Protein AF-A0A4Q9MYQ0-F1 (afdb_monomer_lite)

Foldseek 3Di:
DDDDPPPPPPPPDQPPQPDAADAAAQAAQVVVLVCCQRCQCRHQHYEYEFPYPCPPPPPDVDDPPDPPQLARQNLSRQNHQEYEYAYELPPLVPVSRLVRVLSNVLNNDHPDPEHEYEYEHPPPVVDDPVSVLVSLLSNLVSVQVSVVVQPDDPDPDPDPPDDTHHYAYEYEDADDCVCVVVNVVSNCVSHVVCVVPVRYYYHYDPDD

Structure (mmCIF, N/CA/C/O backbone):
data_AF-A0A4Q9MYQ0-F1
#
_entry.id   AF-A0A4Q9MYQ0-F1
#
loop_
_atom_site.group_PDB
_atom_site.id
_atom_site.type_symbol
_atom_site.label_atom_id
_atom_site.label_alt_id
_atom_site.label_comp_id
_atom_site.label_asym_id
_atom_site.label_entity_id
_atom_site.label_seq_id
_atom_site.pdbx_PDB_ins_code
_atom_site.Cartn_x
_atom_site.Cartn_y
_atom_site.Cartn_z
_atom_site.occupancy
_atom_site.B_iso_or_equiv
_atom_site.auth_seq_id
_atom_site.auth_comp_id
_atom_site.auth_asym_id
_atom_site.auth_atom_id
_atom_site.pdbx_PDB_model_num
ATOM 1 N N . MET A 1 1 ? 32.994 -13.014 -51.930 1.00 44.50 1 MET A N 1
ATOM 2 C CA . MET A 1 1 ? 31.679 -13.607 -51.602 1.00 44.50 1 MET A CA 1
ATOM 3 C C . MET A 1 1 ? 31.874 -14.742 -50.604 1.00 44.50 1 MET A C 1
ATOM 5 O O . MET A 1 1 ? 32.552 -15.703 -50.934 1.00 44.50 1 MET A O 1
ATOM 9 N N . LYS A 1 2 ? 31.326 -14.616 -49.391 1.00 41.97 2 LYS A N 1
ATOM 10 C CA . LYS A 1 2 ? 31.137 -15.705 -48.414 1.00 41.97 2 LYS A CA 1
ATOM 11 C C . LYS A 1 2 ? 29.778 -15.490 -47.725 1.00 41.97 2 LYS A C 1
ATOM 13 O O . LYS A 1 2 ? 29.366 -14.333 -47.615 1.00 41.97 2 LYS A O 1
ATOM 18 N N . PRO A 1 3 ? 29.050 -16.560 -47.365 1.00 46.00 3 PRO A N 1
ATOM 19 C CA . PRO A 1 3 ? 27.621 -16.483 -47.106 1.00 46.00 3 PRO A CA 1
ATOM 20 C C . PRO A 1 3 ? 27.303 -15.919 -45.719 1.00 46.00 3 PRO A C 1
ATOM 22 O O . PRO A 1 3 ? 28.064 -16.071 -44.766 1.00 46.00 3 PRO A O 1
ATOM 25 N N . ARG A 1 4 ? 26.151 -15.246 -45.661 1.00 48.62 4 ARG A N 1
ATOM 26 C CA . ARG A 1 4 ? 25.545 -14.590 -44.501 1.00 48.62 4 ARG A CA 1
ATOM 27 C C . ARG A 1 4 ? 25.234 -15.606 -43.401 1.00 48.62 4 ARG A C 1
ATOM 29 O O . ARG A 1 4 ? 24.530 -16.582 -43.650 1.00 48.62 4 ARG A O 1
ATOM 36 N N . ALA A 1 5 ? 25.685 -15.329 -42.181 1.00 47.09 5 ALA A N 1
ATOM 37 C CA . ALA A 1 5 ? 25.169 -15.983 -40.988 1.00 47.09 5 ALA A CA 1
ATOM 38 C C . ALA A 1 5 ? 23.793 -15.383 -40.658 1.00 47.09 5 ALA A C 1
ATOM 40 O O . ALA A 1 5 ? 23.683 -14.441 -39.881 1.00 47.09 5 ALA A O 1
ATOM 41 N N . ASN A 1 6 ? 22.735 -15.924 -41.266 1.00 50.88 6 ASN A N 1
ATOM 42 C CA . ASN A 1 6 ? 21.372 -15.754 -40.764 1.00 50.88 6 ASN A CA 1
ATOM 43 C C . ASN A 1 6 ? 21.202 -16.657 -39.536 1.00 50.88 6 ASN A C 1
ATOM 45 O O . ASN A 1 6 ? 20.538 -17.689 -39.584 1.00 50.88 6 ASN A O 1
ATOM 49 N N . GLY A 1 7 ? 21.853 -16.283 -38.436 1.00 46.97 7 GLY A N 1
ATOM 50 C CA . GLY A 1 7 ? 21.495 -16.785 -37.122 1.00 46.97 7 GLY A CA 1
ATOM 51 C C . GLY A 1 7 ? 20.213 -16.086 -36.705 1.00 46.97 7 GLY A C 1
ATOM 52 O O . GLY A 1 7 ? 20.261 -15.016 -36.106 1.00 46.97 7 GLY A O 1
ATOM 53 N N . ILE A 1 8 ? 19.060 -16.662 -37.049 1.00 49.00 8 ILE A N 1
ATOM 54 C CA . ILE A 1 8 ? 17.818 -16.357 -36.340 1.00 49.00 8 ILE A CA 1
ATOM 55 C C . ILE A 1 8 ? 18.059 -16.869 -34.923 1.00 49.00 8 ILE A C 1
ATOM 57 O O . ILE A 1 8 ? 17.895 -18.054 -34.638 1.00 49.00 8 ILE A O 1
ATOM 61 N N . HIS A 1 9 ? 18.580 -15.996 -34.063 1.00 52.50 9 HIS A N 1
ATOM 62 C CA . HIS A 1 9 ? 18.705 -16.278 -32.649 1.00 52.50 9 HIS A CA 1
ATOM 63 C C . HIS A 1 9 ? 17.294 -16.577 -32.153 1.00 52.50 9 HIS A C 1
ATOM 65 O O . HIS A 1 9 ? 16.442 -15.688 -32.133 1.00 52.50 9 HIS A O 1
ATOM 71 N N . ALA A 1 10 ? 17.032 -17.837 -31.797 1.00 53.06 10 ALA A N 1
ATOM 72 C CA . ALA A 1 10 ? 15.874 -18.161 -30.982 1.00 53.06 10 ALA A CA 1
ATOM 73 C C . ALA A 1 10 ? 15.879 -17.174 -29.804 1.00 53.06 10 ALA A C 1
ATOM 75 O O . ALA A 1 10 ? 16.955 -16.977 -29.222 1.00 53.06 10 ALA A O 1
ATOM 76 N N . PRO A 1 11 ? 14.753 -16.501 -29.495 1.00 58.06 11 PRO A N 1
ATOM 77 C CA . PRO A 1 11 ? 14.723 -15.540 -28.406 1.00 58.06 11 PRO A CA 1
ATOM 78 C C . PRO A 1 11 ? 15.272 -16.240 -27.167 1.00 58.06 11 PRO A C 1
ATOM 80 O O . PRO A 1 11 ? 14.768 -17.290 -26.758 1.00 58.06 11 PRO A O 1
ATOM 83 N N . GLY A 1 12 ? 16.390 -15.714 -26.656 1.00 65.38 12 GLY A N 1
ATOM 84 C CA . GLY A 1 12 ? 17.065 -16.285 -25.502 1.00 65.38 12 GLY A CA 1
ATOM 85 C C . GLY A 1 12 ? 16.058 -16.461 -24.375 1.00 65.38 12 GLY A C 1
ATOM 86 O O . GLY A 1 12 ? 15.128 -15.661 -24.245 1.00 65.38 12 GLY A O 1
ATOM 87 N N . LYS A 1 13 ? 16.216 -17.529 -23.582 1.00 68.69 13 LYS A N 1
ATOM 88 C CA . LYS A 1 13 ? 15.319 -17.800 -22.456 1.00 68.69 13 LYS A CA 1
ATOM 89 C C . LYS A 1 13 ? 15.152 -16.502 -21.655 1.00 68.69 13 LYS A C 1
ATOM 91 O O . LYS A 1 13 ? 16.162 -15.920 -21.253 1.00 68.69 13 LYS A O 1
ATOM 96 N N . PRO A 1 14 ? 13.915 -16.025 -21.454 1.00 73.00 14 PRO A N 1
ATOM 97 C CA . PRO A 1 14 ? 13.715 -14.709 -20.883 1.00 73.00 14 PRO A CA 1
ATOM 98 C C . PRO A 1 14 ? 14.277 -14.685 -19.459 1.00 73.00 14 PRO A C 1
ATOM 100 O O . PRO A 1 14 ? 14.132 -15.661 -18.714 1.00 73.00 14 PRO A O 1
ATOM 103 N N . PHE A 1 15 ? 14.935 -13.578 -19.102 1.00 76.69 15 PHE A N 1
ATOM 104 C CA . PHE A 1 15 ? 15.604 -13.403 -17.812 1.00 76.69 15 PHE A CA 1
ATOM 105 C C . PHE A 1 15 ? 14.671 -13.794 -16.660 1.00 76.69 15 PHE A C 1
ATOM 107 O O . PHE A 1 15 ? 13.488 -13.445 -16.684 1.00 76.69 15 PHE A O 1
ATOM 114 N N . ALA A 1 16 ? 15.207 -14.558 -15.702 1.00 79.00 16 ALA A N 1
ATOM 115 C CA . ALA A 1 16 ? 14.527 -15.001 -14.484 1.00 79.00 16 ALA A CA 1
ATOM 116 C C . ALA A 1 16 ? 13.090 -15.518 -14.713 1.00 79.00 16 ALA A C 1
ATOM 118 O O . ALA A 1 16 ? 12.143 -15.072 -14.073 1.00 79.00 16 ALA A O 1
ATOM 119 N N . SER A 1 17 ? 12.918 -16.482 -15.625 1.00 75.56 17 SER A N 1
ATOM 120 C CA . SER A 1 17 ? 11.599 -16.953 -16.085 1.00 75.56 17 SER A CA 1
ATOM 121 C C . SER A 1 17 ? 10.634 -17.457 -15.012 1.00 75.56 17 SER A C 1
ATOM 123 O O . SER A 1 17 ? 9.443 -17.540 -15.286 1.00 75.56 17 SER A O 1
ATOM 125 N N . ASN A 1 18 ? 11.139 -17.788 -13.825 1.00 83.12 18 ASN A N 1
ATOM 126 C CA . ASN A 1 18 ? 10.357 -18.329 -12.714 1.00 83.12 18 ASN A CA 1
ATOM 127 C C . ASN A 1 18 ? 10.171 -17.308 -11.574 1.00 83.12 18 ASN A C 1
ATOM 129 O O . ASN A 1 18 ? 9.677 -17.668 -10.510 1.00 83.12 18 ASN A O 1
ATOM 133 N N . LEU A 1 19 ? 10.612 -16.058 -11.754 1.00 86.06 19 LEU A N 1
ATOM 134 C CA . LEU A 1 19 ? 10.507 -15.016 -10.736 1.00 86.06 19 LEU A CA 1
ATOM 135 C C . LEU A 1 19 ? 9.084 -14.442 -10.721 1.00 86.06 19 LEU A C 1
ATOM 137 O O . LEU A 1 19 ? 8.739 -13.646 -11.589 1.00 86.06 19 LEU A O 1
ATOM 141 N N . GLY A 1 20 ? 8.273 -14.866 -9.749 1.00 87.94 20 GLY A N 1
ATOM 142 C CA . GLY A 1 20 ? 6.884 -14.415 -9.594 1.00 87.94 20 GLY A CA 1
ATOM 143 C C . GLY A 1 20 ? 6.659 -13.393 -8.476 1.00 87.94 20 GLY A C 1
ATOM 144 O O . GLY A 1 20 ? 5.776 -12.552 -8.607 1.00 87.94 20 GLY A O 1
ATOM 145 N N . GLU A 1 21 ? 7.444 -13.451 -7.395 1.00 93.50 21 GLU A N 1
ATOM 146 C CA . GLU A 1 21 ? 7.218 -12.655 -6.173 1.00 93.50 21 GLU A CA 1
ATOM 147 C C . GLU A 1 21 ? 8.533 -12.084 -5.595 1.00 93.50 21 GLU A C 1
ATOM 149 O O . GLU A 1 21 ? 8.978 -12.486 -4.519 1.00 93.50 21 GLU A O 1
ATOM 154 N N . PRO A 1 22 ? 9.243 -11.201 -6.321 1.00 93.00 22 PRO A N 1
ATOM 155 C CA . PRO A 1 22 ? 10.475 -10.595 -5.829 1.00 93.00 22 PRO A CA 1
ATOM 156 C C . PRO A 1 22 ? 10.239 -9.646 -4.644 1.00 93.00 22 PRO A C 1
ATOM 158 O O . PRO A 1 22 ? 9.294 -8.855 -4.637 1.00 93.00 22 PRO A O 1
ATOM 161 N N . SER A 1 23 ? 11.186 -9.651 -3.699 1.00 93.31 23 SER A N 1
ATOM 162 C CA . SER A 1 23 ? 11.286 -8.659 -2.624 1.00 93.31 23 SER A CA 1
ATOM 163 C C . SER A 1 23 ? 12.481 -7.734 -2.837 1.00 93.31 23 SER A C 1
ATOM 165 O O . SER A 1 23 ? 13.629 -8.177 -2.866 1.00 93.31 23 SER A O 1
ATOM 167 N N . LEU A 1 24 ? 12.202 -6.442 -3.022 1.00 92.00 24 LEU A N 1
ATOM 168 C CA . LEU A 1 24 ? 13.143 -5.406 -3.461 1.00 92.00 24 LEU A CA 1
ATOM 169 C C . LEU A 1 24 ? 13.263 -4.276 -2.431 1.00 92.00 24 LEU A C 1
ATOM 171 O O . LEU A 1 24 ? 13.335 -3.095 -2.765 1.00 92.00 24 LEU A O 1
ATOM 175 N N . VAL A 1 25 ? 13.278 -4.639 -1.151 1.00 88.69 25 VAL A N 1
ATOM 176 C CA . VAL A 1 25 ? 13.209 -3.684 -0.037 1.00 88.69 25 VAL A CA 1
ATOM 177 C C . VAL A 1 25 ? 14.495 -2.888 0.217 1.00 88.69 25 VAL A C 1
ATOM 179 O O . VAL A 1 25 ? 14.447 -1.937 0.978 1.00 88.69 25 VAL A O 1
ATOM 182 N N . HIS A 1 26 ? 15.619 -3.216 -0.428 1.00 86.88 26 HIS A N 1
ATOM 183 C CA . HIS A 1 26 ? 16.908 -2.508 -0.293 1.00 86.88 26 HIS A CA 1
ATOM 184 C C . HIS A 1 26 ? 17.391 -1.874 -1.605 1.00 86.88 26 HIS A C 1
ATOM 186 O O . HIS A 1 26 ? 18.584 -1.648 -1.786 1.00 86.88 26 HIS A O 1
ATOM 192 N N . MET A 1 27 ? 16.477 -1.640 -2.545 1.00 87.69 27 MET A N 1
ATOM 193 C CA . MET A 1 27 ? 16.813 -1.189 -3.893 1.00 87.69 27 MET A CA 1
ATOM 194 C C . MET A 1 27 ? 16.429 0.277 -4.100 1.00 87.69 27 MET A C 1
ATOM 196 O O . MET A 1 27 ? 15.467 0.776 -3.505 1.00 87.69 27 MET A O 1
ATOM 200 N N . ASP A 1 28 ? 17.180 0.957 -4.964 1.00 87.44 28 ASP A N 1
ATOM 201 C CA . ASP A 1 28 ? 16.762 2.242 -5.516 1.00 87.44 28 ASP A CA 1
ATOM 202 C C . ASP A 1 28 ? 15.662 2.069 -6.568 1.00 87.44 28 ASP A C 1
ATOM 204 O O . ASP A 1 28 ? 15.442 0.980 -7.114 1.00 87.44 28 ASP A O 1
ATOM 208 N N . ILE A 1 29 ? 14.972 3.168 -6.864 1.00 87.12 29 ILE A N 1
ATOM 209 C CA . ILE A 1 29 ? 13.835 3.175 -7.783 1.00 87.12 29 ILE A CA 1
ATOM 210 C C . ILE A 1 29 ? 14.209 2.711 -9.197 1.00 87.12 29 ILE A C 1
ATOM 212 O O . ILE A 1 29 ? 13.421 2.021 -9.842 1.00 87.12 29 ILE A O 1
ATOM 216 N N . HIS A 1 30 ? 15.413 3.021 -9.686 1.00 87.19 30 HIS A N 1
ATOM 217 C CA . HIS A 1 30 ? 15.849 2.624 -11.023 1.00 87.19 30 HIS A CA 1
ATOM 218 C C . HIS A 1 30 ? 16.145 1.127 -11.092 1.00 87.19 30 HIS A C 1
ATOM 220 O O . HIS A 1 30 ? 15.820 0.487 -12.092 1.00 87.19 30 HIS A O 1
ATOM 226 N N . CYS A 1 31 ? 16.727 0.549 -10.041 1.00 89.06 31 CYS A N 1
ATOM 227 C CA . CYS A 1 31 ? 16.914 -0.896 -9.939 1.00 89.06 31 CYS A CA 1
ATOM 228 C C . CYS A 1 31 ? 15.571 -1.635 -9.917 1.00 89.06 31 CYS A C 1
ATOM 230 O O . CYS A 1 31 ? 15.401 -2.605 -10.661 1.00 89.06 31 CYS A O 1
ATOM 232 N N . VAL A 1 32 ? 14.601 -1.142 -9.139 1.00 91.62 32 VAL A N 1
ATOM 233 C CA . VAL A 1 32 ? 13.236 -1.691 -9.137 1.00 91.62 32 VAL A CA 1
ATOM 234 C C . VAL A 1 32 ? 12.606 -1.579 -10.526 1.00 91.62 32 VAL A C 1
ATOM 236 O O . VAL A 1 32 ? 12.120 -2.580 -11.053 1.00 91.62 32 VAL A O 1
ATOM 239 N N . GLN A 1 33 ? 12.695 -0.409 -11.166 1.00 92.88 33 GLN A N 1
ATOM 240 C CA . GLN A 1 33 ? 12.160 -0.181 -12.508 1.00 92.88 33 GLN A CA 1
ATOM 241 C C . GLN A 1 33 ? 12.768 -1.130 -13.547 1.00 92.88 33 GLN A C 1
ATOM 243 O O . GLN A 1 33 ? 12.036 -1.700 -14.349 1.00 92.88 33 GLN A O 1
ATOM 248 N N . ARG A 1 34 ? 14.091 -1.346 -13.536 1.00 90.50 34 ARG A N 1
ATOM 249 C CA . ARG A 1 34 ? 14.746 -2.277 -14.474 1.00 90.50 34 ARG A CA 1
ATOM 250 C C . ARG A 1 34 ? 14.236 -3.705 -14.305 1.00 90.50 34 ARG A C 1
ATOM 252 O O . ARG A 1 34 ? 14.029 -4.393 -15.304 1.00 90.50 34 ARG A O 1
ATOM 259 N N . LEU A 1 35 ? 14.025 -4.153 -13.065 1.00 91.44 35 LEU A N 1
ATOM 260 C CA . LEU A 1 35 ? 13.489 -5.489 -12.807 1.00 91.44 35 LEU A CA 1
ATOM 261 C C . LEU A 1 35 ? 12.038 -5.598 -13.270 1.00 91.44 35 LEU A C 1
ATOM 263 O O . LEU A 1 35 ? 11.690 -6.567 -13.941 1.00 91.44 35 LEU A O 1
ATOM 267 N N . VAL A 1 36 ? 11.215 -4.593 -12.968 1.00 92.12 36 VAL A N 1
ATOM 268 C CA . VAL A 1 36 ? 9.829 -4.510 -13.440 1.00 92.12 36 VAL A CA 1
ATOM 269 C C . VAL A 1 36 ? 9.771 -4.535 -14.968 1.00 92.12 36 VAL A C 1
ATOM 271 O O . VAL A 1 36 ? 9.020 -5.319 -15.532 1.00 92.12 36 VAL A O 1
ATOM 274 N N . SER A 1 37 ? 10.638 -3.802 -15.664 1.00 90.88 37 SER A N 1
ATOM 275 C CA . SER A 1 37 ? 10.703 -3.845 -17.128 1.00 90.88 37 SER A CA 1
ATOM 276 C C . SER A 1 37 ? 11.136 -5.208 -17.688 1.00 90.88 37 SER A C 1
ATOM 278 O O . SER A 1 37 ? 10.681 -5.597 -18.760 1.00 90.88 37 SER A O 1
ATOM 280 N N . ALA A 1 38 ? 11.988 -5.958 -16.984 1.00 90.25 38 ALA A N 1
ATOM 281 C CA . ALA A 1 38 ? 12.454 -7.273 -17.436 1.00 90.25 38 ALA A CA 1
ATOM 282 C C . ALA A 1 38 ? 11.484 -8.424 -17.099 1.00 90.25 38 ALA A C 1
ATOM 284 O O . ALA A 1 38 ? 11.402 -9.422 -17.824 1.00 90.25 38 ALA A O 1
ATOM 285 N N . CYS A 1 39 ? 10.770 -8.321 -15.977 1.00 91.50 39 CYS A N 1
ATOM 286 C CA . CYS A 1 39 ? 9.999 -9.423 -15.398 1.00 91.50 39 CYS A CA 1
ATOM 287 C C . CYS A 1 39 ? 8.498 -9.144 -15.283 1.00 91.50 39 CYS A C 1
ATOM 289 O O . CYS A 1 39 ? 7.750 -10.092 -15.063 1.00 91.50 39 CYS A O 1
ATOM 291 N N . GLY A 1 40 ? 8.063 -7.897 -15.473 1.00 91.12 40 GLY A N 1
ATOM 292 C CA . GLY A 1 40 ? 6.726 -7.382 -15.171 1.00 91.12 40 GLY A CA 1
ATOM 293 C C . GLY A 1 40 ? 5.566 -8.293 -15.568 1.00 91.12 40 GLY A C 1
ATOM 294 O O . GLY A 1 40 ? 4.810 -8.678 -14.676 1.00 91.12 40 GLY A O 1
ATOM 295 N N . PRO A 1 41 ? 5.465 -8.756 -16.831 1.00 90.56 41 PRO A N 1
ATOM 296 C CA . PRO A 1 41 ? 4.343 -9.588 -17.288 1.00 90.56 41 PRO A CA 1
ATOM 297 C C . PRO A 1 41 ? 4.210 -10.956 -16.600 1.00 90.56 41 PRO A C 1
ATOM 299 O O . PRO A 1 41 ? 3.324 -11.733 -16.940 1.00 90.56 41 PRO A O 1
ATOM 302 N N . ARG A 1 42 ? 5.145 -11.305 -15.710 1.00 90.25 42 ARG A N 1
ATOM 303 C CA . ARG A 1 42 ? 5.195 -12.572 -14.968 1.00 90.25 42 ARG A CA 1
ATOM 304 C C . ARG A 1 42 ? 5.112 -12.373 -13.459 1.00 90.25 42 ARG A C 1
ATOM 306 O O . ARG A 1 42 ? 4.976 -13.356 -12.731 1.00 90.25 42 ARG A O 1
ATOM 313 N N . LEU A 1 43 ? 5.231 -11.132 -12.987 1.00 93.19 43 LEU A N 1
ATOM 314 C CA . LEU A 1 43 ? 5.143 -10.829 -11.569 1.00 93.19 43 LEU A CA 1
ATOM 315 C C . LEU A 1 43 ? 3.692 -10.996 -11.125 1.00 93.19 43 LEU A C 1
ATOM 317 O O . LEU A 1 43 ? 2.789 -10.418 -11.723 1.00 93.19 43 LEU A O 1
ATOM 321 N N . ARG A 1 44 ? 3.485 -11.791 -10.077 1.00 94.06 44 ARG A N 1
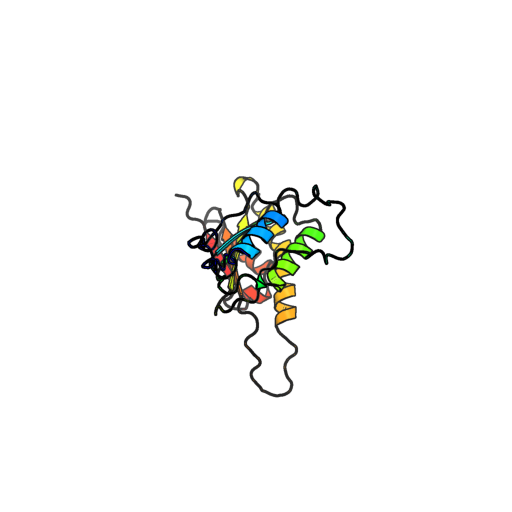ATOM 322 C CA . ARG A 1 44 ? 2.209 -11.926 -9.362 1.00 94.06 44 ARG A CA 1
ATOM 323 C C . ARG A 1 44 ? 2.234 -11.173 -8.041 1.00 94.06 44 ARG A C 1
ATOM 325 O O . ARG A 1 44 ? 1.223 -10.601 -7.645 1.00 94.06 44 ARG A O 1
ATOM 332 N N . GLY A 1 45 ? 3.402 -11.126 -7.408 1.00 95.00 45 GLY A N 1
ATOM 333 C CA . GLY A 1 45 ? 3.679 -10.348 -6.212 1.00 95.00 45 GLY A CA 1
ATOM 334 C C . GLY A 1 45 ? 4.862 -9.414 -6.431 1.00 95.00 45 GLY A C 1
ATOM 335 O O . GLY A 1 45 ? 5.774 -9.722 -7.192 1.00 95.00 45 GLY A O 1
ATOM 336 N N . LEU A 1 46 ? 4.875 -8.278 -5.749 1.00 96.25 46 LEU A N 1
ATOM 337 C CA . LEU A 1 46 ? 6.025 -7.383 -5.700 1.00 96.25 46 LEU A CA 1
ATOM 338 C C . LEU A 1 46 ? 6.109 -6.775 -4.306 1.00 96.25 46 LEU A C 1
ATOM 340 O O . LEU A 1 46 ? 5.147 -6.161 -3.854 1.00 96.25 46 LEU A O 1
ATOM 344 N N . THR A 1 47 ? 7.251 -6.914 -3.636 1.00 96.12 47 THR A N 1
ATOM 345 C CA . THR A 1 47 ? 7.509 -6.216 -2.370 1.00 96.12 47 THR A CA 1
ATOM 346 C C . THR A 1 47 ? 8.533 -5.111 -2.584 1.00 96.12 47 THR A C 1
ATOM 348 O O . THR A 1 47 ? 9.622 -5.361 -3.099 1.00 96.12 47 THR A O 1
ATOM 351 N N . VAL A 1 48 ? 8.211 -3.893 -2.159 1.00 94.25 48 VAL A N 1
ATOM 352 C CA . VAL A 1 48 ? 9.096 -2.722 -2.224 1.00 94.25 48 VAL A CA 1
ATOM 353 C C . VAL A 1 48 ? 9.138 -2.013 -0.875 1.00 94.25 48 VAL A C 1
ATOM 355 O O . VAL A 1 48 ? 8.177 -2.057 -0.111 1.00 94.25 48 VAL A O 1
ATOM 358 N N . ALA A 1 49 ? 10.244 -1.336 -0.573 1.00 91.12 49 ALA A N 1
ATOM 359 C CA . ALA A 1 49 ? 10.292 -0.405 0.551 1.00 91.12 49 ALA A CA 1
ATOM 360 C C . ALA A 1 49 ? 9.972 1.007 0.068 1.00 91.12 49 ALA A C 1
ATOM 362 O O . ALA A 1 49 ? 10.418 1.401 -1.009 1.00 91.12 49 ALA A O 1
ATOM 363 N N . MET A 1 50 ? 9.237 1.768 0.882 1.00 88.44 50 MET A N 1
ATOM 364 C CA . MET A 1 50 ? 8.917 3.162 0.595 1.00 88.44 50 MET A CA 1
ATOM 365 C C . MET A 1 50 ? 9.380 4.118 1.709 1.00 88.44 50 MET A C 1
ATOM 367 O O . MET A 1 50 ? 9.115 3.865 2.890 1.00 88.44 50 MET A O 1
ATOM 371 N N . PRO A 1 51 ? 10.088 5.209 1.347 1.00 86.62 51 PRO A N 1
ATOM 372 C CA . PRO A 1 51 ? 10.566 5.501 -0.016 1.00 86.62 51 PRO A CA 1
ATOM 373 C C . PRO A 1 51 ? 11.631 4.495 -0.466 1.00 86.62 51 PRO A C 1
ATOM 375 O O . PRO A 1 51 ? 12.060 3.669 0.342 1.00 86.62 51 PRO A O 1
ATOM 378 N N . PHE A 1 52 ? 12.079 4.568 -1.716 1.00 84.25 52 PHE A N 1
ATOM 379 C CA . PHE A 1 52 ? 13.170 3.730 -2.220 1.00 84.25 52 PHE A CA 1
ATOM 380 C C . PHE A 1 52 ? 14.521 4.115 -1.587 1.00 84.25 52 PHE A C 1
ATOM 382 O O . PHE A 1 52 ? 14.689 5.211 -1.043 1.00 84.25 52 PHE A O 1
ATOM 389 N N . PHE A 1 53 ? 15.491 3.198 -1.584 1.00 76.88 53 PHE A N 1
ATOM 390 C CA . PHE A 1 53 ? 16.840 3.484 -1.076 1.00 76.88 53 PHE A CA 1
ATOM 391 C C . PHE A 1 53 ? 17.612 4.388 -2.054 1.00 76.88 53 PHE A C 1
ATOM 393 O O . PHE A 1 53 ? 17.378 4.326 -3.252 1.00 76.88 53 PHE A O 1
ATOM 400 N N . HIS A 1 54 ? 18.510 5.245 -1.550 1.00 70.12 54 HIS A N 1
ATOM 401 C CA . HIS A 1 54 ? 19.370 6.144 -2.353 1.00 70.12 54 HIS A CA 1
ATOM 402 C C . HIS A 1 54 ? 18.648 7.080 -3.343 1.00 70.12 54 HIS A C 1
ATOM 404 O O . HIS A 1 54 ? 19.261 7.651 -4.243 1.00 70.12 54 HIS A O 1
ATOM 410 N N . ASP A 1 55 ? 17.346 7.286 -3.150 1.00 64.06 55 ASP A N 1
ATOM 411 C CA . ASP A 1 55 ? 16.476 8.033 -4.062 1.00 64.06 55 ASP A CA 1
ATOM 412 C C . ASP A 1 55 ? 16.826 9.538 -4.155 1.00 64.06 55 ASP A C 1
ATOM 414 O O . ASP A 1 55 ? 16.454 10.220 -5.107 1.00 64.06 55 ASP A O 1
ATOM 418 N N . THR A 1 56 ? 17.578 10.062 -3.181 1.00 54.03 56 THR A N 1
ATOM 419 C CA . THR A 1 56 ? 18.078 11.447 -3.128 1.00 54.03 56 THR A CA 1
ATOM 420 C C . THR A 1 56 ? 19.502 11.622 -3.661 1.00 54.03 56 THR A C 1
ATOM 422 O O . THR A 1 56 ? 19.897 12.748 -3.951 1.00 54.03 56 THR A O 1
ATOM 425 N N . GLU A 1 57 ? 20.279 10.546 -3.809 1.00 50.12 57 GLU A N 1
ATOM 426 C CA . GLU A 1 57 ? 21.723 10.617 -4.098 1.00 50.12 57 GLU A CA 1
ATOM 427 C C . GLU A 1 57 ? 22.053 10.462 -5.592 1.00 50.12 57 GLU A C 1
ATOM 429 O O . GLU A 1 57 ? 23.179 10.713 -6.012 1.00 50.12 57 GLU A O 1
ATOM 434 N N . MET A 1 58 ? 21.070 10.082 -6.412 1.00 47.22 58 MET A N 1
ATOM 435 C CA . MET A 1 58 ? 21.278 9.633 -7.794 1.00 47.22 58 MET A CA 1
ATOM 436 C C . MET A 1 58 ? 20.561 10.509 -8.832 1.00 47.22 58 MET A C 1
ATOM 438 O O . MET A 1 58 ? 20.089 10.005 -9.851 1.00 47.22 58 MET A O 1
ATOM 442 N N . VAL A 1 59 ? 20.511 11.833 -8.629 1.00 48.97 59 VAL A N 1
ATOM 443 C CA . VAL A 1 59 ? 20.243 12.768 -9.739 1.00 48.97 59 VAL A CA 1
ATOM 444 C C . VAL A 1 59 ? 21.472 12.757 -10.650 1.00 48.97 59 VAL A C 1
ATOM 446 O O . VAL A 1 59 ? 22.334 13.630 -10.590 1.00 48.97 59 VAL A O 1
ATOM 449 N N . LEU A 1 60 ? 21.601 11.703 -11.455 1.00 48.25 60 LEU A N 1
ATOM 450 C CA . LEU A 1 60 ? 22.576 11.662 -12.533 1.00 48.25 60 LEU A CA 1
ATOM 451 C C . LEU A 1 60 ? 22.274 12.837 -13.477 1.00 48.25 60 LEU A C 1
ATOM 453 O O . LEU A 1 60 ? 21.105 13.053 -13.809 1.00 48.25 60 LEU A O 1
ATOM 457 N N . PRO A 1 61 ? 23.285 13.598 -13.928 1.00 43.47 61 PRO A N 1
ATOM 458 C CA . PRO A 1 61 ? 23.081 14.609 -14.953 1.00 43.47 61 PRO A CA 1
ATOM 459 C C . PRO A 1 61 ? 22.751 13.876 -16.259 1.00 43.47 61 PRO A C 1
ATOM 461 O O . PRO A 1 61 ? 23.638 13.350 -16.927 1.00 43.47 61 PRO A O 1
ATOM 464 N N . GLY A 1 62 ? 21.463 13.761 -16.580 1.00 45.38 62 GLY A N 1
ATOM 465 C CA . GLY A 1 62 ? 20.968 12.984 -17.712 1.00 45.38 62 GLY A CA 1
ATOM 466 C C . GLY A 1 62 ? 19.854 13.712 -18.454 1.00 45.38 62 GLY A C 1
ATOM 467 O O . GLY A 1 62 ? 18.863 14.100 -17.851 1.00 45.38 62 GLY A O 1
ATOM 468 N N . ASP A 1 63 ? 20.098 13.895 -19.751 1.00 41.69 63 ASP A N 1
ATOM 469 C CA . ASP A 1 63 ? 19.254 14.359 -20.860 1.00 41.69 63 ASP A CA 1
ATOM 470 C C . ASP A 1 63 ? 17.805 14.833 -20.540 1.00 41.69 63 ASP A C 1
ATOM 472 O O . ASP A 1 63 ? 16.961 14.022 -20.136 1.00 41.69 63 ASP A O 1
ATOM 476 N N . PRO A 1 64 ? 17.459 16.115 -20.809 1.00 46.06 64 PRO A N 1
ATOM 477 C CA . PRO A 1 64 ? 16.122 16.681 -20.572 1.00 46.06 64 PRO A CA 1
ATOM 478 C C . PRO A 1 64 ? 14.992 16.042 -21.402 1.00 46.06 64 PRO A C 1
ATOM 480 O O . PRO A 1 64 ? 13.829 16.407 -21.230 1.00 46.06 64 PRO A O 1
ATOM 483 N N . THR A 1 65 ? 15.296 15.109 -22.307 1.00 40.50 65 THR A N 1
ATOM 484 C CA . THR A 1 65 ? 14.296 14.414 -23.133 1.00 40.50 65 THR A CA 1
ATOM 485 C C . THR A 1 65 ? 13.687 13.172 -22.477 1.00 40.50 65 THR A C 1
ATOM 487 O O . THR A 1 65 ? 12.595 12.746 -22.864 1.00 40.50 65 THR A O 1
ATOM 490 N N . THR A 1 66 ? 14.318 12.607 -21.447 1.00 44.47 66 THR A N 1
ATOM 491 C CA . THR A 1 66 ? 13.731 11.503 -20.679 1.00 44.47 66 THR A CA 1
ATOM 492 C C . THR A 1 66 ? 12.731 12.059 -19.672 1.00 44.47 66 THR A C 1
ATOM 494 O O . THR A 1 66 ? 13.118 12.587 -18.634 1.00 44.47 66 THR A O 1
ATOM 497 N N . LYS A 1 67 ? 11.425 11.936 -19.955 1.00 43.69 67 LYS A N 1
ATOM 498 C CA . LYS A 1 67 ? 10.379 12.132 -18.938 1.00 43.69 67 LYS A CA 1
ATOM 499 C C . LYS A 1 67 ? 10.749 11.285 -17.722 1.00 43.69 67 LYS A C 1
ATOM 501 O O . LYS A 1 67 ? 10.665 10.062 -17.788 1.00 43.69 67 LYS A O 1
ATOM 506 N N . HIS A 1 68 ? 11.170 11.920 -16.633 1.00 48.72 68 HIS A N 1
ATOM 507 C CA . HIS A 1 68 ? 11.376 11.225 -15.372 1.00 48.72 68 HIS A CA 1
ATOM 508 C C . HIS A 1 68 ? 10.026 10.647 -14.944 1.00 48.72 68 HIS A C 1
ATOM 510 O O . HIS A 1 68 ? 9.129 11.385 -14.534 1.00 48.72 68 HIS A O 1
ATOM 516 N N . THR A 1 69 ? 9.847 9.334 -15.086 1.00 54.78 69 THR A N 1
ATOM 517 C CA . THR A 1 69 ? 8.736 8.631 -14.454 1.00 54.78 69 THR A CA 1
ATOM 518 C C . THR A 1 69 ? 8.863 8.877 -12.958 1.00 54.78 69 THR A C 1
ATOM 520 O O . THR A 1 69 ? 9.869 8.532 -12.342 1.00 54.78 69 THR A O 1
ATOM 523 N N . MET A 1 70 ? 7.871 9.558 -12.380 1.00 71.50 70 MET A N 1
ATOM 524 C CA . MET A 1 70 ? 7.910 9.935 -10.967 1.00 71.50 70 MET A CA 1
ATOM 525 C C . MET A 1 70 ? 7.906 8.705 -10.047 1.00 71.50 70 MET A C 1
ATOM 527 O O . MET A 1 70 ? 8.363 8.812 -8.920 1.00 71.50 70 MET A O 1
ATOM 531 N N . GLY A 1 71 ? 7.456 7.539 -10.520 1.00 80.81 71 GLY A N 1
ATOM 532 C CA . GLY A 1 71 ? 7.407 6.276 -9.780 1.00 80.81 71 GLY A CA 1
ATOM 533 C C . GLY A 1 71 ? 7.840 5.075 -10.628 1.00 80.81 71 GLY A C 1
ATOM 534 O O . GLY A 1 71 ? 8.193 5.224 -11.797 1.00 80.81 71 GLY A O 1
ATOM 535 N N . VAL A 1 72 ? 7.780 3.881 -10.034 1.00 90.12 72 VAL A N 1
ATOM 536 C CA . VAL A 1 72 ? 7.918 2.612 -10.768 1.00 90.12 72 VAL A CA 1
ATOM 537 C C . VAL A 1 72 ? 6.676 2.404 -11.634 1.00 90.12 72 VAL A C 1
ATOM 539 O O . VAL A 1 72 ? 5.563 2.480 -11.126 1.00 90.12 72 VAL A O 1
ATOM 542 N N . ASP A 1 73 ? 6.857 2.130 -12.919 1.00 92.81 73 ASP A N 1
ATOM 543 C CA . ASP A 1 73 ? 5.765 1.902 -13.865 1.00 92.81 73 ASP A CA 1
ATOM 544 C C . ASP A 1 73 ? 5.219 0.469 -13.756 1.00 92.81 73 ASP A C 1
ATOM 546 O O . ASP A 1 73 ? 5.783 -0.479 -14.311 1.00 92.81 73 ASP A O 1
ATOM 550 N N . LEU A 1 74 ? 4.114 0.316 -13.026 1.00 93.56 74 LEU A N 1
ATOM 551 C CA . LEU A 1 74 ? 3.413 -0.951 -12.821 1.00 93.56 74 LEU A CA 1
ATOM 552 C C . LEU A 1 74 ? 2.508 -1.345 -13.997 1.00 93.56 74 LEU A C 1
ATOM 554 O O . LEU A 1 74 ? 1.991 -2.462 -13.986 1.00 93.56 74 LEU A O 1
ATOM 558 N N . SER A 1 75 ? 2.354 -0.509 -15.032 1.00 92.25 75 SER A N 1
ATOM 559 C CA . SER A 1 75 ? 1.621 -0.894 -16.254 1.00 92.25 75 SER A CA 1
ATOM 560 C C . SER A 1 75 ? 2.316 -2.041 -16.999 1.00 92.25 75 SER A C 1
ATOM 562 O O . SER A 1 75 ? 1.689 -2.828 -17.706 1.00 92.25 75 SER A O 1
ATOM 564 N N . LEU A 1 76 ? 3.621 -2.205 -16.760 1.00 92.25 76 LEU A N 1
ATOM 565 C CA . LEU A 1 76 ? 4.430 -3.313 -17.267 1.00 92.25 76 LEU A CA 1
ATOM 566 C C . LEU A 1 76 ? 4.114 -4.649 -16.571 1.00 92.25 76 LEU A C 1
ATOM 568 O O . LEU A 1 76 ? 4.581 -5.700 -17.015 1.00 92.25 76 LEU A O 1
ATOM 572 N N . CYS A 1 77 ? 3.335 -4.627 -15.488 1.00 92.88 77 CYS A N 1
ATOM 573 C CA . CYS A 1 77 ? 3.041 -5.773 -14.638 1.00 92.88 77 CYS A CA 1
ATOM 574 C C . CYS A 1 77 ? 1.587 -6.250 -14.780 1.00 92.88 77 CYS A C 1
ATOM 576 O O . CYS A 1 77 ? 0.822 -6.251 -13.815 1.00 92.88 77 CYS A O 1
ATOM 578 N N . SER A 1 78 ? 1.203 -6.696 -15.978 1.00 90.81 78 SER A N 1
ATOM 579 C CA . SER A 1 78 ? -0.186 -7.073 -16.295 1.00 90.81 78 SER A CA 1
ATOM 580 C C . SER A 1 78 ? -0.763 -8.196 -15.421 1.00 90.81 78 SER A C 1
ATOM 582 O O . SER A 1 78 ? -1.978 -8.282 -15.270 1.00 90.81 78 SER A O 1
ATOM 584 N N . THR A 1 79 ? 0.082 -9.059 -14.847 1.00 92.50 79 THR A N 1
ATOM 585 C CA . THR A 1 79 ? -0.323 -10.191 -13.992 1.00 92.50 79 THR A CA 1
ATOM 586 C C . THR A 1 79 ? -0.167 -9.919 -12.498 1.00 92.50 79 THR A C 1
ATOM 588 O O . THR A 1 79 ? -0.311 -10.843 -11.702 1.00 92.50 79 THR A O 1
ATOM 591 N N . LEU A 1 80 ? 0.188 -8.693 -12.102 1.00 94.25 80 LEU A N 1
ATOM 592 C CA . LEU A 1 80 ? 0.477 -8.378 -10.707 1.00 94.25 80 LEU A CA 1
ATOM 593 C C . LEU A 1 80 ? -0.817 -8.322 -9.901 1.00 94.25 80 LEU A C 1
ATOM 595 O O . LEU A 1 80 ? -1.661 -7.457 -10.121 1.00 94.25 80 LEU A O 1
ATOM 599 N N . GLU A 1 81 ? -0.940 -9.247 -8.956 1.00 94.19 81 GLU A N 1
ATOM 600 C CA . GLU A 1 81 ? -2.098 -9.430 -8.076 1.00 94.19 81 GLU A CA 1
ATOM 601 C C . GLU A 1 81 ? -1.866 -8.785 -6.702 1.00 94.19 81 GLU A C 1
ATOM 603 O O . GLU A 1 81 ? -2.814 -8.345 -6.044 1.00 94.19 81 GLU A O 1
ATOM 608 N N . ARG A 1 82 ? -0.603 -8.733 -6.257 1.00 95.00 82 ARG A N 1
ATOM 609 C CA . ARG A 1 82 ? -0.213 -8.269 -4.924 1.00 95.00 82 ARG A CA 1
ATOM 610 C C . ARG A 1 82 ? 0.974 -7.310 -4.972 1.00 95.00 82 ARG A C 1
ATOM 612 O O . ARG A 1 82 ? 2.039 -7.647 -5.479 1.00 95.00 82 ARG A O 1
ATOM 619 N N . LEU A 1 83 ? 0.819 -6.156 -4.337 1.00 96.00 83 L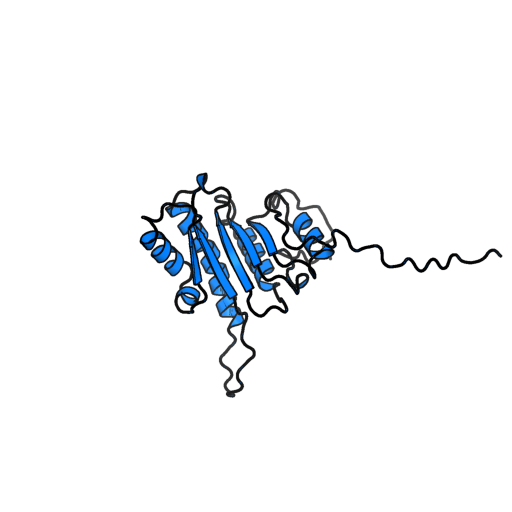EU A N 1
ATOM 620 C CA . LEU A 1 83 ? 1.884 -5.193 -4.084 1.00 96.00 83 LEU A CA 1
ATOM 621 C C . LEU A 1 83 ? 2.033 -5.003 -2.574 1.00 96.00 83 LEU A C 1
ATOM 623 O O . LEU A 1 83 ? 1.118 -4.517 -1.919 1.00 96.00 83 LEU A O 1
ATOM 627 N N . GLU A 1 84 ? 3.177 -5.379 -2.013 1.00 95.88 84 GLU A N 1
ATOM 628 C CA . GLU A 1 84 ? 3.512 -5.138 -0.609 1.00 95.88 84 GLU A CA 1
ATOM 629 C C . GLU A 1 84 ? 4.466 -3.950 -0.490 1.00 95.88 84 GLU A C 1
ATOM 631 O O . GLU A 1 84 ? 5.523 -3.906 -1.119 1.00 95.88 84 GLU A O 1
ATOM 636 N N . ILE A 1 85 ? 4.080 -2.975 0.326 1.00 94.94 85 ILE A N 1
ATOM 637 C CA . ILE A 1 85 ? 4.811 -1.735 0.538 1.00 94.94 85 ILE A CA 1
ATOM 638 C C . ILE A 1 85 ? 5.263 -1.695 1.995 1.00 94.94 85 ILE A C 1
ATOM 640 O O . ILE A 1 85 ? 4.466 -1.495 2.916 1.00 94.94 85 ILE A O 1
ATOM 644 N N . CYS A 1 86 ? 6.566 -1.856 2.202 1.00 93.19 86 CYS A N 1
ATOM 645 C CA . CYS A 1 86 ? 7.186 -1.704 3.506 1.00 93.19 86 CYS A CA 1
ATOM 646 C C . CYS A 1 86 ? 7.462 -0.219 3.781 1.00 93.19 86 CYS A C 1
ATOM 648 O O . CYS A 1 86 ? 8.373 0.385 3.211 1.00 93.19 86 CYS A O 1
ATOM 650 N N . LEU A 1 87 ? 6.669 0.374 4.663 1.00 91.69 87 LEU A N 1
ATOM 651 C CA . LEU A 1 87 ? 6.694 1.788 5.009 1.00 91.69 87 LEU A CA 1
ATOM 652 C C . LEU A 1 87 ? 7.817 2.077 6.003 1.00 91.69 87 LEU A C 1
ATOM 654 O O . LEU A 1 87 ? 7.879 1.469 7.071 1.00 91.69 87 LEU A O 1
ATOM 658 N N . ARG A 1 88 ? 8.708 3.012 5.664 1.00 87.19 88 ARG A N 1
ATOM 659 C CA . ARG A 1 88 ? 9.841 3.414 6.511 1.00 87.19 88 ARG A CA 1
ATOM 660 C C . ARG A 1 88 ? 9.509 4.681 7.313 1.00 87.19 88 ARG A C 1
ATOM 662 O O . ARG A 1 88 ? 8.896 5.590 6.755 1.00 87.19 88 ARG A O 1
AT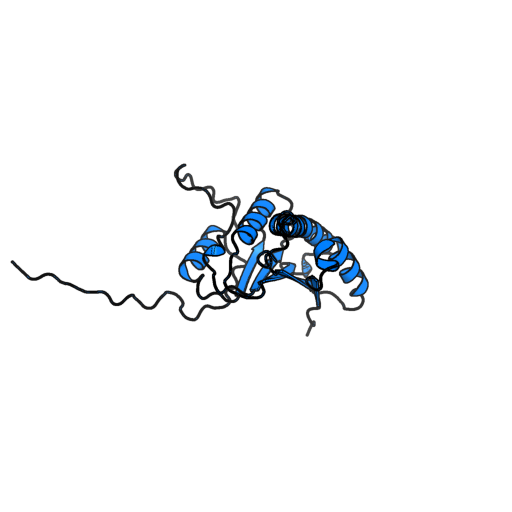OM 669 N N . PRO A 1 89 ? 9.968 4.813 8.575 1.00 73.19 89 PRO A N 1
ATOM 670 C CA . PRO A 1 89 ? 9.534 5.900 9.459 1.00 73.19 89 PRO A CA 1
ATOM 671 C C . PRO A 1 89 ? 9.929 7.308 8.991 1.00 73.19 89 PRO A C 1
ATOM 673 O O . PRO A 1 89 ? 9.232 8.272 9.279 1.00 73.19 89 PRO A O 1
ATOM 676 N N . ARG A 1 90 ? 11.087 7.451 8.331 1.00 62.06 90 ARG A N 1
ATOM 677 C CA . ARG A 1 90 ? 11.791 8.745 8.235 1.00 62.06 90 ARG A CA 1
ATOM 678 C C . ARG A 1 90 ? 11.708 9.477 6.898 1.00 62.06 90 ARG A C 1
ATOM 680 O O . ARG A 1 90 ? 12.344 10.513 6.782 1.00 62.06 90 ARG A O 1
ATOM 687 N N . ALA A 1 91 ? 10.992 8.973 5.892 1.00 56.81 91 ALA A N 1
ATOM 688 C CA . ALA A 1 91 ? 11.190 9.516 4.542 1.00 56.81 91 ALA A CA 1
ATOM 689 C C . ALA A 1 91 ? 9.939 9.582 3.639 1.00 56.81 91 ALA A C 1
ATOM 691 O O . ALA A 1 91 ? 10.033 9.968 2.475 1.00 56.81 91 ALA A O 1
ATOM 692 N N . LEU A 1 92 ? 8.753 9.269 4.172 1.00 61.22 92 LEU A N 1
ATOM 693 C CA . LEU A 1 92 ? 7.473 9.468 3.468 1.00 61.22 92 LEU A CA 1
ATOM 694 C C . LEU A 1 92 ? 6.811 10.823 3.765 1.00 61.22 92 LEU A C 1
ATOM 696 O O . LEU A 1 92 ? 5.789 11.138 3.172 1.00 61.22 92 LEU A O 1
ATOM 700 N N . THR A 1 93 ? 7.385 11.635 4.652 1.00 54.44 93 THR A N 1
ATOM 701 C CA . THR A 1 93 ? 6.900 12.995 4.940 1.00 54.44 93 THR A CA 1
ATOM 702 C C . THR A 1 93 ? 7.388 14.030 3.925 1.00 54.44 93 THR A C 1
ATOM 704 O O . THR A 1 93 ? 6.879 15.147 3.890 1.00 54.44 93 THR A O 1
ATOM 707 N N . GLU A 1 94 ? 8.354 13.676 3.075 1.00 61.53 94 GLU A N 1
ATOM 708 C CA . GLU A 1 94 ? 8.771 14.506 1.949 1.00 61.53 94 GLU A CA 1
ATOM 709 C C . GLU A 1 94 ? 7.805 14.275 0.781 1.00 61.53 94 GLU A C 1
ATOM 711 O O . GLU A 1 94 ? 7.724 13.162 0.260 1.00 61.53 94 GLU A O 1
ATOM 716 N N . GLY A 1 95 ? 7.078 15.319 0.359 1.00 66.44 95 GLY A N 1
ATOM 717 C CA . GLY A 1 95 ? 6.003 15.221 -0.645 1.00 66.44 95 GLY A CA 1
ATOM 718 C C . GLY A 1 95 ? 6.385 14.448 -1.913 1.00 66.44 95 GLY A C 1
ATOM 719 O O . GLY A 1 95 ? 5.591 13.657 -2.410 1.00 66.44 95 GLY A O 1
ATOM 720 N N . ARG A 1 96 ? 7.652 14.542 -2.345 1.00 78.00 96 ARG A N 1
ATOM 721 C CA . ARG A 1 96 ? 8.167 13.787 -3.497 1.00 78.00 96 ARG A CA 1
ATOM 722 C C . ARG A 1 96 ? 7.983 12.277 -3.358 1.00 78.00 96 ARG A C 1
ATOM 724 O O . ARG A 1 96 ? 7.598 11.645 -4.331 1.00 78.00 96 ARG A O 1
ATOM 731 N N . SER A 1 97 ? 8.235 11.691 -2.187 1.00 82.31 97 SER A N 1
ATOM 732 C CA . SER A 1 97 ? 8.094 10.244 -1.961 1.00 82.31 97 SER A CA 1
ATOM 733 C C . SER A 1 97 ? 6.642 9.777 -2.094 1.00 82.31 97 SER A C 1
ATOM 735 O O . SER A 1 97 ? 6.385 8.685 -2.606 1.00 82.31 97 SER A O 1
ATOM 737 N N . LEU A 1 98 ? 5.694 10.611 -1.656 1.00 85.75 98 LEU A N 1
ATOM 738 C CA . LEU A 1 98 ? 4.261 10.356 -1.801 1.00 85.75 98 LEU A CA 1
ATOM 739 C C . LEU A 1 98 ? 3.816 10.511 -3.254 1.00 85.75 98 LEU A C 1
ATOM 741 O O . LEU A 1 98 ? 3.036 9.689 -3.723 1.00 85.75 98 LEU A O 1
ATOM 745 N N . ASP A 1 99 ? 4.372 11.473 -3.993 1.00 86.38 99 ASP A N 1
ATOM 746 C CA . ASP A 1 99 ? 4.121 11.607 -5.432 1.00 86.38 99 ASP A CA 1
ATOM 747 C C . ASP A 1 99 ? 4.604 10.367 -6.196 1.00 86.38 99 ASP A C 1
ATOM 749 O O . ASP A 1 99 ? 3.901 9.870 -7.076 1.00 86.38 99 ASP A O 1
ATOM 753 N N . LYS A 1 100 ? 5.763 9.799 -5.822 1.00 88.00 100 LYS A N 1
ATOM 754 C CA . LYS A 1 100 ? 6.258 8.540 -6.413 1.00 88.00 100 LYS A CA 1
ATOM 755 C C . LYS A 1 100 ? 5.328 7.374 -6.118 1.00 88.00 100 LYS A C 1
ATOM 757 O O . LYS A 1 100 ? 5.044 6.577 -7.011 1.00 88.00 100 LYS A O 1
ATOM 762 N N . LEU A 1 101 ? 4.856 7.276 -4.872 1.00 90.38 101 LEU A N 1
ATOM 763 C CA . LEU A 1 101 ? 3.876 6.272 -4.465 1.00 90.38 101 LEU A CA 1
ATOM 764 C C . LEU A 1 101 ? 2.590 6.413 -5.282 1.00 90.38 101 LEU A C 1
ATOM 766 O O . LEU A 1 101 ? 2.120 5.429 -5.852 1.00 90.38 101 LEU A O 1
ATOM 770 N N . LYS A 1 102 ? 2.062 7.640 -5.376 1.00 90.88 102 LYS A N 1
ATOM 771 C CA . LYS A 1 102 ? 0.858 7.953 -6.142 1.00 90.88 102 LYS A CA 1
ATOM 772 C C . LYS A 1 102 ? 1.039 7.573 -7.605 1.00 90.88 102 LYS A C 1
ATOM 774 O O . LYS A 1 102 ? 0.211 6.850 -8.142 1.00 90.88 102 LYS A O 1
ATOM 779 N N . ALA A 1 103 ? 2.137 7.991 -8.233 1.00 90.62 103 ALA A N 1
ATOM 780 C CA . ALA A 1 103 ? 2.442 7.691 -9.629 1.00 90.62 103 ALA A CA 1
ATOM 781 C C . ALA A 1 103 ? 2.572 6.181 -9.887 1.00 90.62 103 ALA A C 1
ATOM 783 O O . ALA A 1 103 ? 1.991 5.675 -10.847 1.00 90.62 103 ALA A O 1
ATOM 784 N N . MET A 1 104 ? 3.278 5.459 -9.011 1.00 92.88 104 MET A N 1
ATOM 785 C CA . MET A 1 104 ? 3.441 4.008 -9.105 1.00 92.88 104 MET A CA 1
ATOM 786 C C . MET A 1 104 ? 2.087 3.298 -9.058 1.00 92.88 104 MET A C 1
ATOM 788 O O . MET A 1 104 ? 1.753 2.528 -9.955 1.00 92.88 104 MET A O 1
ATOM 792 N N . LEU A 1 105 ? 1.265 3.607 -8.058 1.00 92.12 105 LEU A N 1
ATOM 793 C CA . LEU A 1 105 ? -0.064 3.019 -7.920 1.00 92.12 105 LEU A CA 1
ATOM 794 C C . LEU A 1 105 ? -1.018 3.454 -9.041 1.00 92.12 105 LEU A C 1
ATOM 796 O O . LEU A 1 105 ? -1.833 2.658 -9.503 1.00 92.12 105 LEU A O 1
ATOM 800 N N . ASN A 1 106 ? -0.906 4.692 -9.526 1.00 90.38 106 ASN A N 1
ATOM 801 C CA . ASN A 1 106 ? -1.731 5.177 -10.626 1.00 90.38 106 ASN A CA 1
ATOM 802 C C . ASN A 1 106 ? -1.395 4.474 -11.950 1.00 90.38 106 ASN A C 1
ATOM 804 O O . ASN A 1 106 ? -2.292 4.225 -12.746 1.00 90.38 106 ASN A O 1
ATOM 808 N N . SER A 1 107 ? -0.134 4.093 -12.166 1.00 90.88 107 SER A N 1
ATOM 809 C CA . SER A 1 107 ? 0.279 3.311 -13.341 1.00 90.88 107 SER A CA 1
ATOM 810 C C . SER A 1 107 ? -0.181 1.851 -13.312 1.00 90.88 107 SER A C 1
ATOM 812 O O . SER A 1 107 ? -0.102 1.167 -14.328 1.00 90.88 107 SER A O 1
ATOM 814 N N . TRP A 1 108 ? -0.651 1.354 -12.163 1.00 90.75 108 TRP A N 1
ATOM 815 C CA . TRP A 1 108 ? -1.038 -0.043 -12.028 1.00 90.75 108 TRP A CA 1
ATOM 816 C C . TRP A 1 108 ? -2.360 -0.311 -12.754 1.00 90.75 108 TRP A C 1
ATOM 818 O O . TRP A 1 108 ? -3.434 0.067 -12.284 1.00 90.75 108 TRP A O 1
ATOM 828 N N . ASP A 1 109 ? -2.253 -0.977 -13.904 1.00 85.25 109 ASP A N 1
ATOM 829 C CA . ASP A 1 109 ? -3.375 -1.402 -14.745 1.00 85.25 10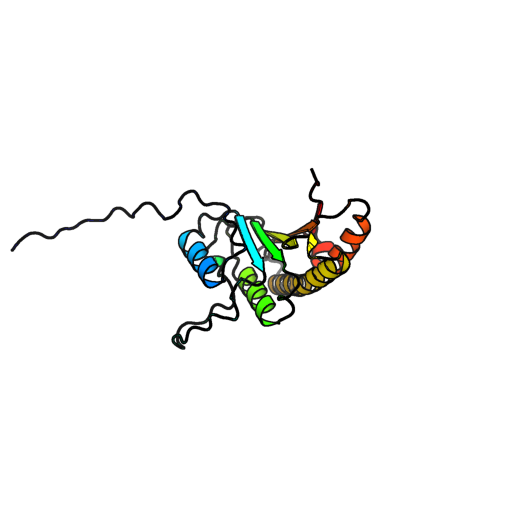9 ASP A CA 1
ATOM 830 C C . ASP A 1 109 ? -3.290 -2.909 -15.050 1.00 85.25 109 ASP A C 1
ATOM 832 O O . ASP A 1 109 ? -2.896 -3.331 -16.141 1.00 85.25 109 ASP A O 1
ATOM 836 N N . PRO A 1 110 ? -3.532 -3.765 -14.047 1.00 81.25 110 PRO A N 1
ATOM 837 C CA . PRO A 1 110 ? -3.368 -5.195 -14.212 1.00 81.25 110 PRO A CA 1
ATOM 838 C C . PRO A 1 110 ? -4.636 -5.835 -14.783 1.00 81.25 110 PRO A C 1
ATOM 840 O O . PRO A 1 110 ? -5.761 -5.453 -14.469 1.00 81.25 110 PRO A O 1
ATOM 843 N N . GLN A 1 111 ? -4.454 -6.917 -15.536 1.00 84.94 111 GLN A N 1
ATOM 844 C CA . GLN A 1 111 ? -5.529 -7.727 -16.119 1.00 84.94 111 GLN A CA 1
ATOM 845 C C . GLN A 1 111 ? -6.089 -8.753 -15.119 1.00 84.94 111 GLN A C 1
ATOM 847 O O . GLN A 1 111 ? -6.505 -9.851 -15.492 1.00 84.94 111 GLN A O 1
ATOM 852 N N . VAL A 1 112 ? -6.057 -8.423 -13.828 1.00 80.81 112 VAL A N 1
ATOM 853 C CA . VAL A 1 112 ? -6.460 -9.309 -12.731 1.00 80.81 112 VAL A CA 1
ATOM 854 C C . VAL A 1 112 ? -7.713 -8.758 -12.047 1.00 80.81 112 VAL A C 1
ATOM 856 O O . VAL A 1 112 ? -7.875 -7.542 -11.940 1.00 80.81 112 VAL A O 1
ATOM 859 N N . PRO A 1 113 ? -8.609 -9.629 -11.549 1.00 81.00 113 PRO A N 1
ATOM 860 C CA . PRO A 1 113 ? -9.912 -9.203 -11.035 1.00 81.00 113 PRO A CA 1
ATOM 861 C C . PRO A 1 113 ? -9.845 -8.436 -9.705 1.00 81.00 113 PRO A C 1
ATOM 863 O O . PRO A 1 113 ? -10.817 -7.776 -9.332 1.00 81.00 113 PRO A O 1
ATOM 866 N N . LEU A 1 114 ? -8.743 -8.558 -8.959 1.00 84.62 114 LEU A N 1
ATOM 867 C CA . LEU A 1 114 ? -8.565 -7.936 -7.650 1.00 84.62 114 LEU A CA 1
ATOM 868 C C . LEU A 1 114 ? -7.103 -7.552 -7.431 1.00 84.62 114 LEU A C 1
ATOM 870 O O . LEU A 1 114 ? -6.209 -8.378 -7.601 1.00 84.62 114 LEU A O 1
ATOM 874 N N . GLN A 1 115 ? -6.885 -6.311 -7.006 1.00 89.75 115 GLN A N 1
ATOM 875 C CA . GLN A 1 115 ? -5.562 -5.745 -6.759 1.00 89.75 115 GLN A CA 1
ATOM 876 C C . GLN A 1 115 ? -5.362 -5.591 -5.257 1.00 89.75 115 GLN A C 1
ATOM 878 O O . GLN A 1 115 ? -6.094 -4.844 -4.606 1.00 89.75 115 GLN A O 1
ATOM 883 N N . ASN A 1 116 ? -4.394 -6.314 -4.699 1.00 93.56 116 ASN A N 1
ATOM 884 C CA . ASN A 1 116 ? -4.132 -6.309 -3.264 1.00 93.56 116 ASN A CA 1
ATOM 885 C C . ASN A 1 116 ? -2.933 -5.420 -2.954 1.00 93.56 116 ASN A C 1
ATOM 887 O O . ASN A 1 116 ? -1.806 -5.744 -3.329 1.00 93.56 116 ASN A O 1
ATOM 891 N N . VAL A 1 117 ? -3.160 -4.329 -2.228 1.00 94.69 117 VAL A N 1
ATOM 892 C CA . VAL A 1 117 ? -2.083 -3.504 -1.674 1.00 94.69 117 VAL A CA 1
ATOM 893 C C . VAL A 1 117 ? -1.918 -3.871 -0.208 1.00 94.69 117 VAL A C 1
ATOM 895 O O . VAL A 1 117 ? -2.837 -3.694 0.587 1.00 94.69 117 VAL A O 1
ATOM 898 N N . HIS A 1 118 ? -0.742 -4.361 0.153 1.00 95.88 118 HIS A N 1
ATOM 899 C CA . HIS A 1 118 ? -0.359 -4.628 1.531 1.00 95.88 118 HIS A CA 1
ATOM 900 C C . HIS A 1 118 ? 0.511 -3.489 2.051 1.00 95.88 118 HIS A C 1
ATOM 902 O O . HIS A 1 118 ? 1.517 -3.136 1.437 1.00 95.88 118 HIS A O 1
ATOM 908 N N . LEU A 1 119 ? 0.138 -2.925 3.194 1.00 95.38 119 LEU A N 1
ATOM 909 C CA . LEU A 1 119 ? 0.900 -1.908 3.905 1.00 95.38 119 LEU A CA 1
ATOM 910 C C . LEU A 1 119 ? 1.453 -2.514 5.187 1.00 95.38 119 LEU A C 1
ATOM 912 O O . LEU A 1 119 ? 0.698 -3.008 6.026 1.00 95.38 119 LEU A O 1
ATOM 916 N N . ARG A 1 120 ? 2.772 -2.439 5.355 1.00 93.12 120 ARG A N 1
ATOM 917 C CA . ARG A 1 120 ? 3.472 -2.996 6.514 1.00 93.12 120 ARG A CA 1
ATOM 918 C C . ARG A 1 120 ? 4.562 -2.049 6.994 1.00 93.12 120 ARG A C 1
ATOM 920 O O . ARG A 1 120 ? 5.194 -1.373 6.190 1.00 93.12 120 ARG A O 1
ATOM 927 N N . ALA A 1 121 ? 4.832 -2.034 8.293 1.00 91.25 121 ALA A N 1
ATOM 928 C CA . ALA A 1 121 ? 5.998 -1.356 8.847 1.00 91.25 121 ALA A CA 1
ATOM 929 C C . ALA A 1 121 ? 7.309 -2.018 8.378 1.00 91.25 121 ALA A C 1
ATOM 931 O O . ALA A 1 121 ? 7.502 -3.225 8.509 1.00 91.25 121 ALA A O 1
ATOM 932 N N . TYR A 1 122 ? 8.244 -1.229 7.852 1.00 87.94 122 TYR A N 1
ATOM 933 C CA . TYR A 1 122 ? 9.586 -1.706 7.529 1.00 87.94 122 TYR A CA 1
ATOM 934 C C . TYR A 1 122 ? 10.430 -1.807 8.802 1.00 87.94 122 TYR A C 1
ATOM 936 O O . TYR A 1 122 ? 10.872 -0.783 9.331 1.00 87.94 122 TYR A O 1
ATOM 944 N N . TYR A 1 123 ? 10.651 -3.041 9.266 1.00 84.81 123 TYR A N 1
ATOM 945 C CA . TYR A 1 123 ? 11.208 -3.367 10.582 1.00 84.81 123 TYR A CA 1
ATOM 946 C C . TYR A 1 123 ? 10.386 -2.758 11.722 1.00 84.81 123 TYR A C 1
ATOM 948 O O . TYR A 1 123 ? 10.551 -1.605 12.117 1.00 84.81 123 TYR A O 1
ATOM 956 N N . GLU A 1 124 ? 9.492 -3.559 12.281 1.00 80.94 124 GLU A N 1
ATOM 957 C CA . GLU A 1 124 ? 8.401 -3.103 13.144 1.00 80.94 124 GLU A CA 1
ATOM 958 C C . GLU A 1 124 ? 8.897 -2.583 14.495 1.00 80.94 124 GLU A C 1
ATOM 960 O O . GLU A 1 124 ? 8.289 -1.692 15.078 1.00 80.94 124 GLU A O 1
ATOM 965 N N . TYR A 1 125 ? 10.068 -3.044 14.941 1.00 81.62 125 TYR A N 1
ATOM 966 C CA . TYR A 1 125 ? 10.743 -2.533 16.137 1.00 81.62 125 TYR A CA 1
ATOM 967 C C . TYR A 1 125 ? 11.203 -1.068 16.017 1.00 81.62 125 TYR A C 1
ATOM 969 O O . TYR A 1 125 ? 11.568 -0.464 17.023 1.00 81.62 125 TYR A O 1
ATOM 977 N N . ASN A 1 126 ? 11.190 -0.481 14.815 1.00 84.19 126 ASN A N 1
ATOM 978 C CA . ASN A 1 126 ? 11.503 0.937 14.609 1.00 84.19 126 ASN A CA 1
ATOM 979 C C . ASN A 1 126 ? 10.305 1.866 14.846 1.00 84.19 126 ASN A C 1
ATOM 981 O O . ASN A 1 126 ? 10.448 3.086 14.734 1.00 84.19 126 ASN A O 1
ATOM 985 N N . PHE A 1 127 ? 9.126 1.311 15.122 1.00 85.94 127 PHE A N 1
ATOM 986 C CA . PHE A 1 127 ? 7.892 2.068 15.240 1.00 85.94 127 PHE A CA 1
ATOM 987 C C . PHE A 1 127 ? 7.333 2.008 16.655 1.00 85.94 127 PHE A C 1
ATOM 989 O O . PHE A 1 127 ? 7.338 0.967 17.309 1.00 85.94 127 PHE A O 1
ATOM 996 N N . THR A 1 128 ? 6.789 3.137 17.105 1.00 90.25 128 THR A N 1
ATOM 997 C CA . THR A 1 128 ? 5.754 3.104 18.132 1.00 90.25 128 THR A CA 1
ATOM 998 C C . THR A 1 128 ? 4.418 2.841 17.448 1.00 90.25 128 THR A C 1
ATOM 1000 O O . THR A 1 128 ? 4.251 3.079 16.248 1.00 90.25 128 THR A O 1
ATOM 1003 N N . GLN A 1 129 ? 3.440 2.384 18.224 1.00 91.12 129 GLN A N 1
ATOM 1004 C CA . GLN A 1 129 ? 2.078 2.181 17.742 1.00 91.12 129 GLN A CA 1
ATOM 1005 C C . GLN A 1 129 ? 1.525 3.445 17.055 1.00 91.12 129 GLN A C 1
ATOM 1007 O O . GLN A 1 129 ? 1.036 3.397 15.928 1.00 91.12 129 GLN A O 1
ATOM 1012 N N . GLN A 1 130 ? 1.701 4.603 17.703 1.00 92.00 130 GLN A N 1
ATOM 1013 C CA . GLN A 1 130 ? 1.266 5.892 17.172 1.00 92.00 130 GLN A CA 1
ATOM 1014 C C . GLN A 1 130 ? 2.058 6.304 15.927 1.00 92.00 130 GLN A C 1
ATOM 1016 O O . GLN A 1 130 ? 1.450 6.715 14.946 1.00 92.00 130 GLN A O 1
ATOM 1021 N N . SER A 1 131 ? 3.389 6.155 15.917 1.00 91.00 131 SER A N 1
ATOM 1022 C CA . SER A 1 131 ? 4.185 6.620 14.774 1.00 91.00 131 SER A CA 1
ATOM 1023 C C . SER A 1 131 ? 3.896 5.834 13.496 1.00 91.00 131 SER A C 1
ATOM 1025 O O . SER A 1 131 ? 3.953 6.398 12.403 1.00 91.00 131 SER A O 1
ATOM 1027 N N . PHE A 1 132 ? 3.547 4.549 13.609 1.00 92.12 132 PHE A N 1
ATOM 1028 C CA . PHE A 1 132 ? 3.089 3.784 12.453 1.00 92.12 132 PHE A CA 1
ATOM 1029 C C . PHE A 1 132 ? 1.661 4.163 12.039 1.00 92.12 132 PHE A C 1
ATOM 1031 O O . PHE A 1 132 ? 1.405 4.291 10.844 1.00 92.12 132 PHE A O 1
ATOM 1038 N N . ALA A 1 133 ? 0.751 4.416 12.986 1.00 92.88 133 ALA A N 1
ATOM 1039 C CA . ALA A 1 133 ? -0.591 4.912 12.672 1.00 92.88 133 ALA A CA 1
ATOM 1040 C C . ALA A 1 133 ? -0.560 6.273 11.948 1.00 92.88 133 ALA A C 1
ATOM 1042 O O . ALA A 1 133 ? -1.271 6.457 10.963 1.00 92.88 133 ALA A O 1
ATOM 1043 N N . ASP A 1 134 ? 0.307 7.196 12.366 1.00 91.75 134 ASP A N 1
ATOM 1044 C CA . ASP A 1 134 ? 0.485 8.498 11.708 1.00 91.75 134 ASP A CA 1
ATOM 1045 C C . ASP A 1 134 ? 1.023 8.338 10.274 1.00 91.75 134 ASP A C 1
ATOM 1047 O O . ASP A 1 134 ? 0.580 9.009 9.333 1.00 91.75 134 ASP A O 1
ATOM 1051 N N . LEU A 1 135 ? 1.952 7.395 10.081 1.00 91.25 135 LEU A N 1
ATOM 1052 C CA . LEU A 1 135 ? 2.479 7.057 8.762 1.00 91.25 135 LEU A CA 1
ATOM 1053 C C . LEU A 1 135 ? 1.403 6.445 7.852 1.00 91.25 135 LEU A C 1
ATOM 1055 O O . LEU A 1 135 ? 1.301 6.824 6.682 1.00 91.25 135 LEU A O 1
ATOM 1059 N N . LEU A 1 136 ? 0.572 5.548 8.390 1.00 94.00 136 LEU A N 1
ATOM 1060 C CA . LEU A 1 136 ? -0.596 5.011 7.691 1.00 94.00 136 LEU A CA 1
ATOM 1061 C C . LEU A 1 136 ? -1.587 6.116 7.331 1.00 94.00 136 LEU A C 1
ATOM 1063 O O . LEU A 1 136 ? -2.123 6.082 6.232 1.00 94.00 136 LEU A O 1
ATOM 1067 N N . GLY A 1 137 ? -1.789 7.112 8.196 1.00 92.81 137 GLY A N 1
ATOM 1068 C CA . GLY A 1 137 ? -2.630 8.270 7.896 1.00 92.81 137 GLY A CA 1
ATOM 1069 C C . GLY A 1 137 ? -2.125 9.047 6.681 1.00 92.81 137 GLY A C 1
ATOM 1070 O O . GLY A 1 137 ? -2.898 9.377 5.787 1.00 92.81 137 GLY A O 1
ATOM 1071 N N . THR A 1 138 ? -0.811 9.257 6.596 1.00 91.62 138 THR A N 1
ATOM 1072 C CA . THR A 1 138 ? -0.179 9.969 5.474 1.00 91.62 138 THR A CA 1
ATOM 1073 C C . THR A 1 138 ? -0.333 9.203 4.155 1.00 91.62 138 THR A C 1
ATOM 1075 O O . THR A 1 138 ? -0.716 9.775 3.137 1.00 91.62 138 THR A O 1
ATOM 1078 N N . VAL A 1 139 ? -0.077 7.893 4.167 1.00 91.75 139 VAL A N 1
ATOM 1079 C CA . VAL A 1 139 ? -0.248 7.020 2.991 1.00 91.75 139 VAL A CA 1
ATOM 1080 C C . VAL A 1 139 ? -1.725 6.841 2.632 1.00 91.75 139 VAL A C 1
ATOM 1082 O O . VAL A 1 139 ? -2.079 6.782 1.454 1.00 91.75 139 VAL A O 1
ATOM 1085 N N . GLY A 1 140 ? -2.592 6.794 3.640 1.00 92.50 140 GLY A N 1
ATOM 1086 C CA . GLY A 1 140 ? -4.036 6.679 3.497 1.00 92.50 140 GLY A CA 1
ATOM 1087 C C . GLY A 1 140 ? -4.633 7.828 2.709 1.00 92.50 140 GLY A C 1
ATOM 1088 O O . GLY A 1 140 ? -5.425 7.577 1.808 1.00 92.50 140 GLY A O 1
ATOM 1089 N N . LEU A 1 141 ? -4.166 9.059 2.936 1.00 90.75 141 LEU A N 1
ATOM 1090 C CA . LEU A 1 141 ? -4.573 10.215 2.133 1.00 90.75 141 LEU A CA 1
ATOM 1091 C C . LEU A 1 141 ? -4.299 10.013 0.636 1.00 90.75 141 LEU A C 1
ATOM 1093 O O . LEU A 1 141 ? -5.168 10.308 -0.178 1.00 90.75 141 LEU A O 1
ATOM 1097 N N . VAL A 1 142 ? -3.130 9.475 0.271 1.00 90.44 142 VAL A N 1
ATOM 1098 C CA . VAL A 1 142 ? -2.769 9.214 -1.134 1.00 90.44 142 VAL A CA 1
ATOM 1099 C C . VAL A 1 142 ? -3.664 8.135 -1.746 1.00 90.44 142 VAL A C 1
ATOM 1101 O O . VAL A 1 142 ? -4.136 8.284 -2.871 1.00 90.44 142 VAL A O 1
ATOM 1104 N N . LEU A 1 143 ? -3.911 7.050 -1.010 1.00 90.62 143 LEU A N 1
ATOM 1105 C CA . LEU A 1 143 ? -4.751 5.943 -1.474 1.00 90.62 143 LEU A CA 1
ATOM 1106 C C . LEU A 1 143 ? -6.225 6.352 -1.614 1.00 90.62 143 LEU A C 1
ATOM 1108 O O . LEU A 1 143 ? -6.871 6.000 -2.597 1.00 90.62 143 LEU A O 1
ATOM 1112 N N . GLU A 1 144 ? -6.748 7.119 -0.662 1.00 90.31 144 GLU A N 1
ATOM 1113 C CA . GLU A 1 144 ? -8.112 7.658 -0.689 1.00 90.31 144 GLU A CA 1
ATOM 1114 C C . GLU A 1 144 ? -8.323 8.643 -1.844 1.00 90.31 144 GLU A C 1
ATOM 1116 O O . GLU A 1 144 ? -9.373 8.631 -2.488 1.00 90.31 144 GLU A O 1
ATOM 1121 N N . ASP A 1 145 ? -7.319 9.471 -2.133 1.00 89.31 145 ASP A N 1
ATOM 1122 C CA . ASP A 1 145 ? -7.335 10.391 -3.268 1.00 89.31 145 ASP A CA 1
ATOM 1123 C C . ASP A 1 145 ? -7.363 9.634 -4.608 1.00 89.31 145 ASP A C 1
ATOM 1125 O O . ASP A 1 145 ? -8.233 9.887 -5.439 1.00 89.31 145 ASP A O 1
ATOM 1129 N N . LEU A 1 146 ? -6.509 8.615 -4.770 1.00 87.56 146 LEU A N 1
ATOM 1130 C CA . LEU A 1 146 ? -6.490 7.749 -5.959 1.00 87.56 146 LEU A CA 1
ATOM 1131 C C . LEU A 1 146 ? -7.827 7.038 -6.199 1.00 87.56 146 LEU A C 1
ATOM 1133 O O . LEU A 1 146 ? -8.304 6.953 -7.331 1.00 87.56 146 LEU A O 1
ATOM 1137 N N . LEU A 1 147 ? -8.457 6.537 -5.136 1.00 82.75 147 LEU A N 1
ATOM 1138 C CA . LEU A 1 147 ? -9.760 5.883 -5.245 1.00 82.75 147 LEU A CA 1
ATOM 1139 C C . LEU A 1 147 ? -10.844 6.859 -5.693 1.00 82.75 147 LEU A C 1
ATOM 1141 O O . LEU A 1 147 ? -11.669 6.506 -6.536 1.00 82.75 147 LEU A O 1
ATOM 1145 N N . ARG A 1 148 ? -10.824 8.090 -5.176 1.00 82.81 148 ARG A N 1
ATOM 1146 C CA . ARG A 1 148 ? -11.769 9.135 -5.578 1.00 82.81 148 ARG A CA 1
ATOM 1147 C C . ARG A 1 148 ? -11.587 9.533 -7.040 1.00 82.81 148 ARG A C 1
ATOM 1149 O O . ARG A 1 148 ? -12.584 9.681 -7.738 1.00 82.81 148 ARG A O 1
ATOM 1156 N N . GLU A 1 149 ? -10.345 9.666 -7.505 1.00 81.25 149 GLU A N 1
ATOM 1157 C CA . GLU A 1 149 ? -10.030 9.947 -8.913 1.00 81.25 149 GLU A CA 1
ATOM 1158 C C . GLU A 1 149 ? -10.525 8.824 -9.841 1.00 81.25 149 GLU A C 1
ATOM 1160 O O . GLU A 1 149 ? -11.024 9.094 -10.932 1.00 81.25 149 GLU A O 1
ATOM 1165 N N . SER A 1 150 ? -10.452 7.567 -9.390 1.00 70.38 150 SER A N 1
ATOM 1166 C CA . SER A 1 150 ? -10.877 6.401 -10.176 1.00 70.38 150 SER A CA 1
ATOM 1167 C C . SER A 1 150 ? -12.393 6.187 -10.257 1.00 70.38 150 SER A C 1
ATOM 1169 O O . SER A 1 150 ? -12.855 5.441 -11.118 1.00 70.38 150 SER A O 1
ATOM 1171 N N . ALA A 1 151 ? -13.176 6.814 -9.373 1.00 66.25 151 ALA A N 1
ATOM 1172 C CA . ALA A 1 151 ? -14.610 6.553 -9.253 1.00 66.25 151 ALA A CA 1
ATOM 1173 C C . ALA A 1 151 ? -15.458 7.137 -10.402 1.00 66.25 151 ALA A C 1
ATOM 1175 O O . ALA A 1 151 ? -16.626 6.775 -10.517 1.00 66.25 151 ALA A O 1
ATOM 1176 N N . GLY A 1 152 ? -14.880 7.996 -11.254 1.00 57.66 152 GLY A N 1
ATOM 1177 C CA . GLY A 1 152 ? -15.569 8.666 -12.362 1.00 57.66 152 GLY A CA 1
ATOM 1178 C C . GLY A 1 152 ? -16.713 9.597 -11.914 1.00 57.66 152 GLY A C 1
ATOM 1179 O O . GLY A 1 152 ? -17.234 9.488 -10.802 1.00 57.66 152 GLY A O 1
ATOM 1180 N N . PRO A 1 153 ? -17.135 10.566 -12.743 1.00 54.50 153 PRO A N 1
ATOM 1181 C CA . PRO A 1 153 ? -18.408 11.238 -12.516 1.00 54.50 153 PRO A CA 1
ATOM 1182 C C . PRO A 1 153 ? -19.558 10.233 -12.726 1.00 54.50 153 PRO A C 1
ATOM 1184 O O . PRO A 1 153 ? -19.457 9.380 -13.611 1.00 54.50 153 PRO A O 1
ATOM 1187 N N . PRO A 1 154 ? -20.658 10.311 -11.954 1.00 50.62 154 PRO A N 1
ATOM 1188 C CA . PRO A 1 154 ? -21.826 9.478 -12.207 1.00 50.62 154 PRO A CA 1
ATOM 1189 C C . PRO A 1 154 ? -22.334 9.759 -13.626 1.00 50.62 154 PRO A C 1
ATOM 1191 O O . PRO A 1 154 ? -22.714 10.889 -13.936 1.00 50.62 154 PRO A O 1
ATOM 1194 N N . SER A 1 155 ? -22.293 8.746 -14.493 1.00 49.41 155 SER A N 1
ATOM 1195 C CA . SER A 1 155 ? -22.862 8.839 -15.837 1.00 49.41 155 SER A CA 1
ATOM 1196 C C . SER A 1 155 ? -24.354 9.153 -15.722 1.00 49.41 155 SER A C 1
ATOM 1198 O O . SER A 1 155 ? -25.079 8.486 -14.982 1.00 49.41 155 SER A O 1
ATOM 1200 N N . ALA A 1 156 ? -24.804 10.191 -16.430 1.00 54.44 156 ALA A N 1
ATOM 1201 C CA . ALA A 1 156 ? -26.213 10.576 -16.497 1.00 54.44 156 ALA A CA 1
ATOM 1202 C C . ALA A 1 156 ? -27.061 9.559 -17.282 1.00 54.44 156 ALA A C 1
ATOM 1204 O O . ALA A 1 156 ? -28.272 9.493 -17.082 1.00 54.44 156 ALA A O 1
ATOM 1205 N N . ASP A 1 157 ? -26.418 8.737 -18.110 1.00 54.78 157 ASP A N 1
ATOM 1206 C CA . ASP A 1 157 ? -27.038 7.606 -18.783 1.00 54.78 157 ASP A CA 1
ATOM 1207 C C . ASP A 1 157 ? -26.694 6.339 -18.007 1.00 54.78 157 ASP A C 1
ATOM 1209 O O . ASP A 1 157 ? -25.519 6.053 -17.776 1.00 54.78 157 ASP A O 1
ATOM 1213 N N . GLY A 1 158 ? -27.722 5.605 -17.573 1.00 46.47 158 GLY A N 1
ATOM 1214 C CA . GLY A 1 158 ? -27.652 4.407 -16.726 1.00 46.47 158 GLY A CA 1
ATOM 1215 C C . GLY A 1 158 ? -26.943 3.193 -17.341 1.00 46.47 158 GLY A C 1
ATOM 1216 O O . GLY A 1 158 ? -27.315 2.056 -17.050 1.00 46.47 158 GLY A O 1
ATOM 1217 N N . GLU A 1 159 ? -25.936 3.407 -18.181 1.00 44.09 159 GLU A N 1
ATOM 1218 C CA . GLU A 1 159 ? -24.939 2.405 -18.507 1.00 44.09 159 GLU A CA 1
ATOM 1219 C C . GLU A 1 159 ? -24.072 2.172 -17.269 1.00 44.09 159 GLU A C 1
ATOM 1221 O O . GLU A 1 159 ? -23.451 3.080 -16.715 1.00 44.09 159 GLU A O 1
ATOM 1226 N N . VAL A 1 160 ? -24.087 0.927 -16.796 1.00 45.19 160 VAL A N 1
ATOM 1227 C CA . VAL A 1 160 ? -23.221 0.444 -15.723 1.00 45.19 160 VAL A CA 1
ATOM 1228 C C . VAL A 1 160 ? -21.784 0.574 -16.221 1.00 45.19 160 VAL A C 1
ATOM 1230 O O . VAL A 1 160 ? -21.284 -0.305 -16.919 1.00 45.19 160 VAL A O 1
ATOM 1233 N N . GLY A 1 161 ? -21.161 1.712 -15.910 1.00 42.56 161 GLY A N 1
ATOM 1234 C CA . GLY A 1 161 ? -19.776 2.000 -16.247 1.00 42.56 161 GLY A CA 1
ATOM 1235 C C . GLY A 1 161 ? -18.861 0.877 -15.772 1.00 42.56 161 GLY A C 1
ATOM 1236 O O . GLY A 1 161 ? -19.130 0.239 -14.745 1.00 42.56 161 GLY A O 1
ATOM 1237 N N . GLU A 1 162 ? -17.805 0.624 -16.551 1.00 45.25 162 GLU A N 1
ATOM 1238 C CA . GLU A 1 162 ? -16.732 -0.309 -16.214 1.00 45.25 162 GLU A CA 1
ATOM 1239 C C . GLU A 1 162 ? -16.407 -0.216 -14.724 1.00 45.25 162 GLU A C 1
ATOM 1241 O O . GLU A 1 162 ? -16.197 0.870 -14.181 1.00 45.25 162 GLU A O 1
ATOM 1246 N N . GLN A 1 163 ? -16.440 -1.367 -14.050 1.00 50.16 163 GLN A N 1
ATOM 1247 C CA . GLN A 1 163 ? -16.158 -1.456 -12.625 1.00 50.16 163 GLN A CA 1
ATOM 1248 C C . GLN A 1 163 ? -14.786 -0.827 -12.382 1.00 50.16 163 GLN A C 1
ATOM 1250 O O . GLN A 1 163 ? -13.770 -1.395 -12.778 1.00 50.16 163 GLN A O 1
ATOM 1255 N N . GLY A 1 164 ? -14.777 0.356 -11.760 1.00 57.16 164 GLY A N 1
ATOM 1256 C CA . GLY A 1 164 ? -13.554 1.059 -11.394 1.00 57.16 164 GLY A CA 1
ATOM 1257 C C . GLY A 1 164 ? -12.590 0.146 -10.634 1.00 57.16 164 GLY A C 1
ATOM 1258 O O . GLY A 1 164 ? -12.980 -0.899 -10.104 1.00 57.16 164 GLY A O 1
ATOM 1259 N N . ARG A 1 165 ? -11.312 0.539 -10.591 1.00 66.19 165 ARG A N 1
ATOM 1260 C CA . ARG A 1 165 ? -10.220 -0.247 -9.995 1.00 66.19 165 ARG A CA 1
ATOM 1261 C C . ARG A 1 165 ? -10.641 -0.904 -8.680 1.00 66.19 165 ARG A C 1
ATOM 1263 O O . ARG A 1 165 ? -10.880 -0.235 -7.675 1.00 66.19 165 ARG A O 1
ATOM 1270 N N . ARG A 1 166 ? -10.721 -2.237 -8.675 1.00 77.94 166 ARG A N 1
ATOM 1271 C CA . ARG A 1 166 ? -11.130 -2.993 -7.490 1.00 77.94 166 ARG A CA 1
ATOM 1272 C C . ARG A 1 166 ? -9.916 -3.264 -6.616 1.00 77.94 166 ARG A C 1
ATOM 1274 O O . ARG A 1 166 ? -9.236 -4.278 -6.764 1.00 77.94 166 ARG A O 1
ATOM 1281 N N . TRP A 1 167 ? -9.627 -2.318 -5.735 1.00 85.31 167 TRP A N 1
ATOM 1282 C CA . TRP A 1 167 ? -8.539 -2.437 -4.772 1.00 85.31 167 TRP A CA 1
ATOM 1283 C C . TRP A 1 167 ? -9.024 -3.087 -3.486 1.00 85.31 167 TRP A C 1
ATOM 1285 O O . TRP A 1 167 ? -10.125 -2.813 -3.010 1.00 85.31 167 TRP A O 1
ATOM 1295 N N . GLN A 1 168 ? -8.174 -3.925 -2.906 1.00 91.38 168 GLN A N 1
ATOM 1296 C CA . GLN A 1 168 ? -8.269 -4.334 -1.516 1.00 91.38 168 GLN A CA 1
ATOM 1297 C C . GLN A 1 168 ? -6.994 -3.900 -0.799 1.00 91.38 168 GLN A C 1
ATOM 1299 O O . GLN A 1 168 ? -5.886 -4.242 -1.214 1.00 91.38 168 GLN A O 1
ATOM 1304 N N . ILE A 1 169 ? -7.159 -3.131 0.273 1.00 93.94 169 ILE A N 1
ATOM 1305 C CA . ILE A 1 169 ? -6.054 -2.673 1.107 1.00 93.94 169 ILE A CA 1
ATOM 1306 C C . ILE A 1 169 ? -5.978 -3.566 2.337 1.00 93.94 169 ILE A C 1
ATOM 1308 O O . ILE A 1 169 ? -6.942 -3.688 3.096 1.00 93.94 169 ILE A O 1
ATOM 1312 N N . TRP A 1 170 ? -4.813 -4.162 2.538 1.00 95.62 170 TRP A N 1
ATOM 1313 C CA . TRP A 1 170 ? -4.464 -4.935 3.715 1.00 95.62 170 TRP A CA 1
ATOM 1314 C C . TRP A 1 170 ? -3.457 -4.149 4.543 1.00 95.62 170 TRP A C 1
ATOM 1316 O O . TRP A 1 170 ? -2.400 -3.768 4.049 1.00 95.62 170 TRP A O 1
ATOM 1326 N N . VAL A 1 171 ? -3.772 -3.916 5.813 1.00 95.75 171 VAL A N 1
ATOM 1327 C CA . VAL A 1 171 ? -2.805 -3.389 6.779 1.00 95.75 171 VAL A CA 1
ATOM 1328 C C . VAL A 1 171 ? -2.288 -4.549 7.619 1.00 95.75 171 VAL A C 1
ATOM 1330 O O . VAL A 1 171 ? -3.042 -5.158 8.381 1.00 95.75 171 VAL A O 1
ATOM 1333 N N . ASP A 1 172 ? -1.007 -4.868 7.467 1.00 94.19 172 ASP A N 1
ATOM 1334 C CA . ASP A 1 172 ? -0.352 -5.948 8.198 1.00 94.19 172 ASP A CA 1
ATOM 1335 C C . ASP A 1 172 ? 0.306 -5.383 9.471 1.00 94.19 172 ASP A C 1
ATOM 1337 O O . ASP A 1 172 ? 1.302 -4.655 9.419 1.00 94.19 172 ASP A O 1
ATOM 1341 N N . ILE A 1 173 ? -0.264 -5.724 10.630 1.00 93.19 173 ILE A N 1
ATOM 1342 C CA . ILE A 1 173 ? 0.143 -5.257 11.959 1.00 93.19 173 ILE A CA 1
ATOM 1343 C C . ILE A 1 173 ? 1.009 -6.316 12.650 1.00 93.19 173 ILE A C 1
ATOM 1345 O O . ILE A 1 173 ? 0.609 -7.473 12.779 1.00 93.19 173 ILE A O 1
ATOM 1349 N N . ASN A 1 174 ? 2.184 -5.919 13.143 1.00 88.81 174 ASN A N 1
ATOM 1350 C CA . ASN A 1 174 ? 3.022 -6.751 14.014 1.00 88.81 174 ASN A CA 1
ATOM 1351 C C . ASN A 1 174 ? 3.000 -6.206 15.445 1.00 88.81 174 ASN A C 1
ATOM 1353 O O . ASN A 1 174 ? 3.962 -5.614 15.938 1.00 88.81 174 ASN A O 1
ATOM 1357 N N . ASP A 1 175 ? 1.870 -6.408 16.103 1.00 88.94 175 ASP A N 1
ATOM 1358 C CA . ASP A 1 175 ? 1.638 -5.992 17.478 1.00 88.94 175 ASP A CA 1
ATOM 1359 C C . ASP A 1 175 ? 0.823 -7.063 18.211 1.00 88.94 175 ASP A C 1
ATOM 1361 O O . ASP A 1 175 ? 0.418 -8.073 17.633 1.00 88.94 175 ASP A O 1
ATOM 1365 N N . TRP A 1 176 ? 0.604 -6.865 19.501 1.00 87.69 176 TRP A N 1
ATOM 1366 C CA . TRP A 1 176 ? -0.174 -7.762 20.336 1.00 87.69 176 TRP A CA 1
ATOM 1367 C C . TRP A 1 176 ? -1.660 -7.641 20.002 1.00 87.69 176 TRP A C 1
ATOM 1369 O O . TRP A 1 176 ? -2.188 -6.540 19.851 1.00 87.69 176 TRP A O 1
ATOM 1379 N N . GLU A 1 177 ? -2.369 -8.770 19.967 1.00 89.31 177 GLU A N 1
ATOM 1380 C CA . GLU A 1 177 ? -3.798 -8.784 19.625 1.00 89.31 177 GLU A CA 1
ATOM 1381 C C . GLU A 1 177 ? -4.683 -8.014 20.616 1.00 89.31 177 GLU A C 1
ATOM 1383 O O . GLU A 1 177 ? -5.781 -7.604 20.252 1.00 89.31 177 GLU A O 1
ATOM 1388 N N . VAL A 1 178 ? -4.211 -7.756 21.843 1.00 91.12 178 VAL A N 1
ATOM 1389 C CA . VAL A 1 178 ? -4.913 -6.890 22.812 1.00 91.12 178 VAL A CA 1
ATOM 1390 C C . VAL A 1 178 ? -5.143 -5.476 22.263 1.00 91.12 178 VAL A C 1
ATOM 1392 O O . VAL A 1 178 ? -6.099 -4.808 22.640 1.00 91.12 178 VAL A O 1
ATOM 1395 N N . TRP A 1 179 ? -4.308 -5.039 21.318 1.00 93.00 179 TRP A N 1
ATOM 1396 C CA . TRP A 1 179 ? -4.428 -3.749 20.649 1.00 93.00 179 TRP A CA 1
ATOM 1397 C C . TRP A 1 179 ? -5.282 -3.791 19.378 1.00 93.00 179 TRP A C 1
ATOM 1399 O O . TRP A 1 179 ? -5.335 -2.796 18.656 1.00 93.00 179 TRP A O 1
ATOM 1409 N N . ARG A 1 180 ? -5.959 -4.908 19.078 1.00 93.38 180 ARG A N 1
ATOM 1410 C CA . ARG A 1 180 ? -6.760 -5.083 17.856 1.00 93.38 180 ARG A CA 1
ATOM 1411 C C . ARG A 1 180 ? -7.775 -3.970 17.644 1.00 93.38 180 ARG A C 1
ATOM 1413 O O . ARG A 1 180 ? -7.801 -3.397 16.559 1.00 93.38 180 ARG A O 1
ATOM 1420 N N . ASP A 1 181 ? -8.561 -3.632 18.660 1.00 95.56 181 ASP A N 1
ATOM 1421 C CA . ASP A 1 181 ? -9.610 -2.613 18.529 1.00 95.56 181 ASP A CA 1
ATOM 1422 C C . ASP A 1 181 ? -9.023 -1.210 18.355 1.00 95.56 181 ASP A C 1
ATOM 1424 O O . ASP A 1 181 ? -9.530 -0.402 17.569 1.00 95.56 181 ASP A O 1
ATOM 1428 N N . TRP A 1 182 ? -7.905 -0.940 19.035 1.00 96.06 182 TRP A N 1
ATOM 1429 C CA . TRP A 1 182 ? -7.159 0.300 18.862 1.00 96.06 182 TRP A CA 1
ATOM 1430 C C . TRP A 1 182 ? -6.652 0.418 17.424 1.00 96.06 182 TRP A C 1
ATOM 1432 O O . TRP A 1 182 ? -6.899 1.433 16.770 1.00 96.06 182 TRP A O 1
ATOM 1442 N N . TRP A 1 183 ? -6.005 -0.630 16.908 1.00 96.19 183 TRP A N 1
ATOM 1443 C CA . TRP A 1 183 ? -5.476 -0.657 15.547 1.00 96.19 183 TRP A CA 1
ATOM 1444 C C . TRP A 1 183 ? -6.582 -0.533 14.516 1.00 96.19 183 TRP A C 1
ATOM 1446 O O . TRP A 1 183 ? -6.475 0.294 13.615 1.00 96.19 183 TRP A O 1
ATOM 1456 N N . TRP A 1 184 ? -7.672 -1.279 14.682 1.00 95.44 184 TRP A N 1
ATOM 1457 C CA . TRP A 1 184 ? -8.797 -1.224 13.761 1.00 95.44 184 TRP A CA 1
ATOM 1458 C C . TRP A 1 184 ? -9.400 0.178 13.691 1.00 95.44 184 TRP A C 1
ATOM 1460 O O . TRP A 1 184 ? -9.588 0.712 12.600 1.00 95.44 184 TRP A O 1
ATOM 1470 N N . THR A 1 185 ? -9.596 0.824 14.843 1.00 95.88 185 THR A N 1
ATOM 1471 C CA . THR A 1 185 ? -10.092 2.205 14.912 1.00 95.88 185 THR A CA 1
ATOM 1472 C C . THR A 1 185 ? -9.180 3.176 14.157 1.00 95.88 185 THR A C 1
ATOM 1474 O O . THR A 1 185 ? -9.664 4.042 13.428 1.00 95.88 185 THR A O 1
ATOM 1477 N N . HIS A 1 186 ? -7.859 3.055 14.310 1.00 95.88 186 HIS A N 1
ATOM 1478 C CA . HIS A 1 186 ? -6.907 3.945 13.637 1.00 95.88 186 HIS A CA 1
ATOM 1479 C C . HIS A 1 186 ? -6.802 3.653 12.139 1.00 95.88 186 HIS A C 1
ATOM 1481 O O . HIS A 1 186 ? -6.821 4.584 11.338 1.00 95.88 186 HIS A O 1
ATOM 1487 N N . VAL A 1 187 ? -6.786 2.381 11.746 1.00 95.81 187 VAL A N 1
ATOM 1488 C CA . VAL A 1 187 ? -6.798 1.956 10.341 1.00 95.81 187 VAL A CA 1
ATOM 1489 C C . VAL A 1 187 ? -8.051 2.476 9.634 1.00 95.81 187 VAL A C 1
ATOM 1491 O O . VAL A 1 187 ? -7.943 3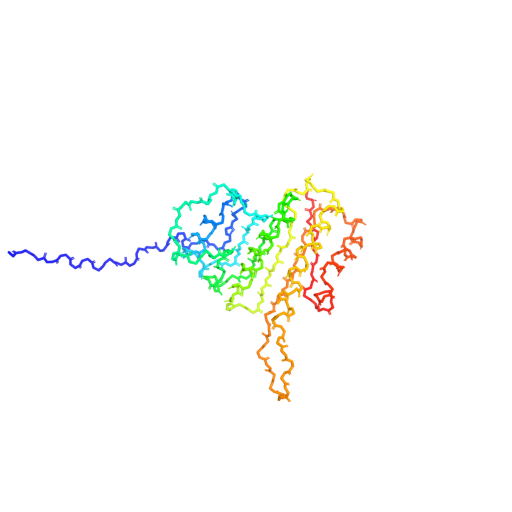.096 8.581 1.00 95.81 187 VAL A O 1
ATOM 1494 N N . GLN A 1 188 ? -9.235 2.348 10.236 1.00 95.38 188 GLN A N 1
ATOM 1495 C CA . GLN A 1 188 ? -10.469 2.892 9.657 1.00 95.38 188 GLN A CA 1
ATOM 1496 C C . GLN A 1 188 ? -10.436 4.418 9.493 1.00 95.38 188 GLN A C 1
ATOM 1498 O O . GLN A 1 188 ? -10.948 4.934 8.501 1.00 95.38 188 GLN A O 1
ATOM 1503 N N . LYS A 1 189 ? -9.815 5.148 10.429 1.00 95.19 189 LYS A N 1
ATOM 1504 C CA . LYS A 1 189 ? -9.626 6.605 10.308 1.00 95.19 189 LYS A CA 1
ATOM 1505 C C . LYS A 1 189 ? -8.693 6.984 9.155 1.00 95.19 189 LYS A C 1
ATOM 1507 O O . LYS A 1 189 ? -8.903 8.029 8.550 1.00 95.19 189 LYS A O 1
ATOM 1512 N N . CYS A 1 190 ? -7.693 6.155 8.853 1.00 94.06 190 CYS A N 1
ATOM 1513 C CA . CYS A 1 190 ? -6.758 6.389 7.748 1.00 94.06 190 CYS A CA 1
ATOM 1514 C C . CYS A 1 190 ? -7.388 6.116 6.372 1.00 94.06 190 CYS A C 1
ATOM 1516 O O . CYS A 1 190 ? -6.966 6.712 5.386 1.00 94.06 190 CYS A O 1
ATOM 1518 N N . PHE A 1 191 ? -8.393 5.234 6.313 1.00 93.44 191 PHE A N 1
ATOM 1519 C CA . PHE A 1 191 ? -9.016 4.771 5.070 1.00 93.44 191 PHE A CA 1
ATOM 1520 C C . PHE A 1 191 ? -10.556 4.841 5.126 1.00 93.44 191 PHE A C 1
ATOM 1522 O O . PHE A 1 191 ? -11.231 3.808 5.074 1.00 93.44 191 PHE A O 1
ATOM 1529 N N . PRO A 1 192 ? -11.158 6.033 5.283 1.00 91.88 192 PRO A N 1
ATOM 1530 C CA . PRO A 1 192 ? -12.592 6.176 5.526 1.00 91.88 192 PRO A CA 1
ATOM 1531 C C . PRO A 1 192 ? -13.497 5.688 4.384 1.00 91.88 192 PRO A C 1
ATOM 1533 O O . PRO A 1 192 ? -14.608 5.228 4.663 1.00 91.88 192 PRO A O 1
ATOM 1536 N N . THR A 1 193 ? -13.088 5.781 3.114 1.00 89.25 193 THR A N 1
ATOM 1537 C CA . THR A 1 193 ? -13.900 5.288 1.983 1.00 89.25 193 THR A CA 1
ATOM 1538 C C . THR A 1 193 ? -13.786 3.773 1.881 1.00 89.25 193 THR A C 1
ATOM 1540 O O . THR A 1 193 ? -14.789 3.066 1.731 1.00 89.25 193 THR A O 1
ATOM 1543 N N . LEU A 1 194 ? -12.570 3.252 2.040 1.00 85.94 194 LEU A N 1
ATOM 1544 C CA . LEU A 1 194 ? -12.319 1.813 2.027 1.00 85.94 194 LEU A CA 1
ATOM 1545 C C . LEU A 1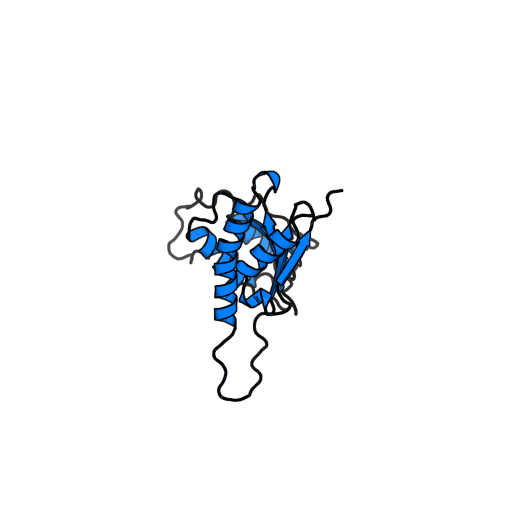 194 ? -12.870 1.101 3.256 1.00 85.94 194 LEU A C 1
ATOM 1547 O O . LEU A 1 194 ? -13.180 -0.073 3.158 1.00 85.94 194 LEU A O 1
ATOM 1551 N N . ALA A 1 195 ? -13.013 1.774 4.396 1.00 88.44 195 ALA A N 1
ATOM 1552 C CA . ALA A 1 195 ? -13.635 1.204 5.588 1.00 88.44 195 ALA A CA 1
ATOM 1553 C C . ALA A 1 195 ? -15.146 0.982 5.408 1.00 88.44 195 ALA A C 1
ATOM 1555 O O . ALA A 1 195 ? -15.725 0.126 6.075 1.00 88.44 195 ALA A O 1
ATOM 1556 N N . LYS A 1 196 ? -15.791 1.756 4.522 1.00 87.38 196 LYS A N 1
ATOM 1557 C CA . LYS A 1 196 ? -17.224 1.634 4.200 1.00 87.38 196 LYS A CA 1
ATOM 1558 C C . LYS A 1 196 ? -17.502 0.589 3.120 1.00 87.38 196 LYS A C 1
ATOM 1560 O O . LYS A 1 196 ? -18.608 0.063 3.053 1.00 87.38 196 LYS A O 1
ATOM 1565 N N . SER A 1 197 ? -16.518 0.299 2.273 1.00 78.62 197 SER A N 1
ATOM 1566 C CA . SER A 1 197 ? -16.561 -0.817 1.329 1.00 78.62 197 SER A CA 1
ATOM 1567 C C . SER A 1 197 ? -15.888 -2.033 1.975 1.00 78.62 197 SER A C 1
ATOM 1569 O O . SER A 1 197 ? -15.052 -1.893 2.851 1.00 78.62 197 SER A O 1
ATOM 1571 N N . ALA A 1 198 ? -16.203 -3.272 1.603 1.00 78.75 198 ALA A N 1
ATOM 1572 C CA . ALA A 1 198 ? -15.528 -4.448 2.189 1.00 78.75 198 ALA A CA 1
ATOM 1573 C C . ALA A 1 198 ? -14.051 -4.616 1.723 1.00 78.75 198 ALA A C 1
ATOM 1575 O O . ALA A 1 198 ? -13.518 -5.731 1.679 1.00 78.75 198 ALA A O 1
ATOM 1576 N N . ALA A 1 199 ? -13.417 -3.512 1.320 1.00 88.25 199 ALA A N 1
ATOM 1577 C CA . ALA A 1 199 ? -12.122 -3.411 0.667 1.00 88.25 199 ALA A CA 1
ATOM 1578 C C . ALA A 1 199 ? -10.971 -3.116 1.642 1.00 88.25 199 ALA A C 1
ATOM 1580 O O . ALA A 1 199 ? -9.818 -3.281 1.260 1.00 88.25 199 ALA A O 1
ATOM 1581 N N . LEU A 1 200 ? -11.253 -2.726 2.889 1.00 93.75 200 LEU A N 1
ATOM 1582 C CA . LEU A 1 200 ? -10.239 -2.586 3.935 1.00 93.75 200 LEU A CA 1
ATOM 1583 C C . LEU A 1 200 ? -10.162 -3.844 4.800 1.00 93.75 200 LEU A C 1
ATOM 1585 O O . LEU A 1 200 ? -11.168 -4.332 5.320 1.00 93.75 200 LEU A O 1
ATOM 1589 N N . ARG A 1 201 ? -8.950 -4.357 4.984 1.00 94.56 201 ARG A N 1
ATOM 1590 C CA . ARG A 1 201 ? -8.655 -5.520 5.817 1.00 94.56 201 ARG A CA 1
ATOM 1591 C C . ARG A 1 201 ? -7.457 -5.233 6.714 1.00 94.56 201 ARG A C 1
ATOM 1593 O O . ARG A 1 201 ? -6.587 -4.435 6.378 1.00 94.56 201 ARG A O 1
ATOM 1600 N N . MET A 1 202 ? -7.406 -5.912 7.853 1.00 94.44 202 MET A N 1
ATOM 1601 C CA . MET A 1 202 ? -6.296 -5.826 8.796 1.00 94.44 202 MET A CA 1
ATOM 1602 C C . MET A 1 202 ? -5.893 -7.235 9.220 1.00 94.44 202 MET A C 1
ATOM 1604 O O . MET A 1 202 ? -6.744 -8.010 9.661 1.00 94.44 202 MET A O 1
ATOM 1608 N N . ASN A 1 203 ? -4.606 -7.547 9.103 1.00 92.12 203 ASN A N 1
ATOM 1609 C CA . ASN A 1 203 ? -4.029 -8.798 9.584 1.00 92.12 203 ASN A CA 1
ATOM 1610 C C . ASN A 1 203 ? -3.138 -8.532 10.787 1.00 92.12 203 ASN A C 1
ATOM 1612 O O . ASN A 1 203 ? -2.411 -7.543 10.820 1.00 92.12 203 ASN A O 1
ATOM 1616 N N . PHE A 1 204 ? -3.133 -9.470 11.728 1.00 86.75 204 PHE A N 1
ATOM 1617 C CA . PHE A 1 204 ? -2.098 -9.553 12.749 1.00 86.75 204 PHE A CA 1
ATOM 1618 C C . PHE A 1 204 ? -1.096 -10.619 12.326 1.00 86.75 204 PHE A C 1
ATOM 1620 O O . PHE A 1 204 ? -1.472 -11.759 12.046 1.00 86.75 204 PHE A O 1
ATOM 1627 N N . ALA A 1 205 ? 0.182 -10.256 12.259 1.00 74.06 205 ALA A N 1
ATOM 1628 C CA . ALA A 1 205 ? 1.235 -11.244 12.127 1.00 74.06 205 ALA A CA 1
ATOM 1629 C C . ALA A 1 205 ? 1.257 -12.085 13.410 1.00 74.06 205 ALA A C 1
ATOM 1631 O O . ALA A 1 205 ? 1.514 -11.565 14.496 1.00 74.06 205 ALA A O 1
ATOM 1632 N N . LEU A 1 206 ? 0.985 -13.387 13.291 1.00 53.69 206 LEU A N 1
ATOM 1633 C CA . LEU A 1 206 ? 1.197 -14.325 14.389 1.00 53.69 206 LEU A CA 1
ATOM 1634 C C . LEU A 1 206 ? 2.688 -14.308 14.735 1.00 53.69 206 LEU A C 1
ATOM 1636 O O . LEU A 1 206 ? 3.513 -14.787 13.952 1.00 53.69 206 LEU A O 1
ATOM 1640 N N . ARG A 1 207 ? 3.042 -13.756 15.898 1.00 48.16 207 ARG A N 1
ATOM 1641 C CA . ARG A 1 207 ? 4.368 -13.979 16.477 1.00 48.16 207 ARG A CA 1
ATOM 1642 C C . ARG A 1 207 ? 4.456 -15.468 16.815 1.00 48.16 207 ARG A C 1
ATOM 1644 O O . ARG A 1 207 ? 3.718 -15.937 17.677 1.00 48.16 207 ARG A O 1
ATOM 1651 N N . LYS A 1 208 ? 5.275 -16.207 16.065 1.00 36.34 208 LYS A N 1
ATOM 1652 C CA . LYS A 1 208 ? 5.708 -17.553 16.454 1.00 36.34 208 LYS A CA 1
ATOM 1653 C C . LYS A 1 208 ? 6.782 -17.456 17.523 1.00 36.34 208 LYS A C 1
ATOM 1655 O O . LYS A 1 208 ? 7.603 -16.517 17.421 1.00 36.34 208 LYS A O 1
#

Sequence (208 aa):
MKPRANGIHAPGKPFASNLGEPSLVHMDIHCVQRLVSACGPRLRGLTVAMPFFHDTEMVLPGDPTTKHTMGVDLSLCSTLERLEICLRPRALTEGRSLDKLKAMLNSWDPQVPLQNVHLRAYYEYNFTQQSFADLLGTVGLVLEDLLRESAGPPSADGEVGEQGRRWQIWVDINDWEVWRDWWWTHVQKCFPTLAKSAALRMNFALRK

Organism: NCBI:txid114155

pLDDT: mean 79.77, std 17.49, range [36.34, 96.25]

Secondary structure (DSSP, 8-state):
---------PPPPPTTTT--S-EETT--HHHHHHHHHHHGGG-SEEEEEES-TTTTT------TTS---SS--GGG-TT--EEEEEE-TTSSSSHHHHHHHHHHHHT---SSS-EEEEEEESSGGG--HHHHHHHHHHHHHHHHHHHHHHT-PPPSS---------EEEEEEE-S-GGGHHHHHHHHHHH-HHHHHTTTEEEEE----

Radius of gyration: 20.07 Å; chains: 1; bounding box: 59×35×74 Å